Protein AF-K1UFG9-F1 (afdb_monomer)

Radius of gyration: 46.26 Å; Cα contacts (8 Å, |Δi|>4): 137; chains: 1; bounding box: 122×95×93 Å

Foldseek 3Di:
DPVVVVVVVVVVVVVVVVPPDPPPPPPDPPPVVVVVVVVVVVVVVVVVVVVVVVVCCVVVVVVCCCVVPVPPDQDDPPPDDDPDPDDPVNVVVVVVVVVVCVVPDDPDPDDPPDVVNVVVVVVPDDDDPVNVVVVVVVVVVVVVVQLQQKKKKKFWAWDQDPVRDTDIDIDIWMWGFPDDRPVDTDIDTDCVRVVRGPDMWIQGSVRDID

Solvent-accessible surface area (backbone atoms only — not comparable to full-atom values): 12717 Å² total; per-residue (Å²): 142,65,73,74,61,57,56,58,56,50,54,57,48,56,60,51,65,66,66,75,67,77,78,75,79,72,75,71,82,72,59,58,73,62,50,51,57,51,51,52,52,54,51,54,51,51,52,52,52,50,51,51,51,50,53,49,45,69,60,40,51,61,51,52,45,47,68,78,52,60,85,72,73,75,71,78,82,75,75,72,78,77,83,72,84,68,47,75,66,52,53,49,50,52,51,56,47,48,56,52,43,70,72,72,67,82,88,70,98,72,81,83,73,51,71,66,58,54,51,55,59,56,71,69,59,76,84,48,73,64,56,53,49,48,52,52,50,53,51,49,56,55,48,59,61,56,40,71,44,35,32,39,38,32,11,34,27,79,44,70,46,98,85,74,44,83,43,77,46,77,34,73,42,65,25,38,59,78,47,72,61,94,84,54,74,43,70,52,57,68,59,80,35,56,74,72,33,78,44,74,41,39,33,39,72,86,71,52,74,85

pLDDT: mean 75.89, std 14.87, range [37.19, 95.06]

Sequence (210 aa):
MADSQENKQKEQNDVSEKNFMIEKIKERPVNKKKLLRRTLITVSMAVIFGLVACFTFLVLEPVISNWLYPEEEPQVVVFPEDQDEMSPEQMLAENMQQENQNSQSSSVPGEIMEQEQIRELLSGIILDLDNYKQIYSALTQYVAEMNRSMVTVTGVSSGVDWFNNVNESKNQSSGVIIAQNGKQLLILTDYSPVKQADDIIVTFNNGTQA

Structure (mmCIF, N/CA/C/O backbone):
data_AF-K1UFG9-F1
#
_entry.id   AF-K1UFG9-F1
#
loop_
_atom_site.group_PDB
_atom_site.id
_atom_site.type_symbol
_atom_site.label_atom_id
_atom_site.label_alt_id
_atom_site.label_comp_id
_atom_site.label_asym_id
_atom_site.label_entity_id
_atom_site.label_seq_id
_atom_site.pdbx_PDB_ins_code
_atom_site.Cartn_x
_atom_site.Cartn_y
_atom_site.Cartn_z
_atom_site.occupancy
_atom_site.B_iso_or_equiv
_atom_site.auth_seq_id
_atom_site.auth_comp_id
_atom_site.auth_asym_id
_atom_site.auth_atom_id
_atom_site.pdbx_PDB_model_num
ATOM 1 N N . MET A 1 1 ? 70.752 -70.038 -37.448 1.00 55.38 1 MET A N 1
ATOM 2 C CA . MET A 1 1 ? 71.150 -68.782 -36.766 1.00 55.38 1 MET A CA 1
ATOM 3 C C . MET A 1 1 ? 71.334 -67.618 -37.754 1.00 55.38 1 MET A C 1
ATOM 5 O O . MET A 1 1 ? 72.012 -66.659 -37.415 1.00 55.38 1 MET A O 1
ATOM 9 N N . ALA A 1 2 ? 70.734 -67.688 -38.955 1.00 53.56 2 ALA A N 1
ATOM 10 C CA . ALA A 1 2 ? 70.916 -66.705 -40.029 1.00 53.56 2 ALA A CA 1
ATOM 11 C C . ALA A 1 2 ? 69.673 -65.816 -40.255 1.00 53.56 2 ALA A C 1
ATOM 13 O O . ALA A 1 2 ? 69.816 -64.673 -40.668 1.00 53.56 2 ALA A O 1
ATOM 14 N N . ASP A 1 3 ? 68.473 -66.267 -39.871 1.00 52.62 3 ASP A N 1
ATOM 15 C CA . ASP A 1 3 ? 67.223 -65.562 -40.210 1.00 52.62 3 ASP A CA 1
ATOM 16 C C . ASP A 1 3 ? 66.907 -64.326 -39.343 1.00 52.62 3 ASP A C 1
ATOM 18 O O . ASP A 1 3 ? 66.100 -63.482 -39.725 1.00 52.62 3 ASP A O 1
ATOM 22 N N . SER A 1 4 ? 67.547 -64.163 -38.177 1.00 56.06 4 SER A N 1
ATOM 23 C CA . SER A 1 4 ? 67.301 -62.995 -37.306 1.00 56.06 4 SER A CA 1
ATOM 24 C C . SER A 1 4 ? 68.100 -61.744 -37.682 1.00 56.06 4 SER A C 1
ATOM 26 O O . SER A 1 4 ? 67.760 -60.661 -37.205 1.00 56.06 4 SER A O 1
ATOM 28 N N . GLN A 1 5 ? 69.144 -61.855 -38.511 1.00 55.59 5 GLN A N 1
ATOM 29 C CA . GLN A 1 5 ? 69.901 -60.677 -38.957 1.00 55.59 5 GLN A CA 1
ATOM 30 C C . GLN A 1 5 ? 69.332 -60.057 -40.237 1.00 55.59 5 GLN A C 1
ATOM 32 O O . GLN A 1 5 ? 69.381 -58.837 -40.386 1.00 55.59 5 GLN A O 1
ATOM 37 N N . GLU A 1 6 ? 68.694 -60.852 -41.099 1.00 55.19 6 GLU A N 1
ATOM 38 C CA . GLU A 1 6 ? 68.129 -60.356 -42.359 1.00 55.19 6 GLU A CA 1
ATOM 39 C C . GLU A 1 6 ? 66.878 -59.483 -42.139 1.00 55.19 6 GLU A C 1
ATOM 41 O O . GLU A 1 6 ? 66.689 -58.475 -42.818 1.00 55.19 6 GLU A O 1
ATOM 46 N N . ASN A 1 7 ? 66.064 -59.787 -41.119 1.00 55.03 7 ASN A N 1
ATOM 47 C CA . ASN A 1 7 ? 64.844 -59.023 -40.827 1.00 55.03 7 ASN A CA 1
ATOM 48 C C . ASN A 1 7 ? 65.139 -57.634 -40.211 1.00 55.03 7 ASN A C 1
ATOM 50 O O . ASN A 1 7 ? 64.496 -56.646 -40.557 1.00 55.03 7 ASN A O 1
ATOM 54 N N . LYS A 1 8 ? 66.197 -57.511 -39.388 1.00 54.91 8 LYS A N 1
ATOM 55 C CA . LYS A 1 8 ? 66.635 -56.208 -38.845 1.00 54.91 8 LYS A CA 1
ATOM 56 C C . LYS A 1 8 ? 67.226 -55.279 -39.910 1.00 54.91 8 LYS A C 1
ATOM 58 O O . LYS A 1 8 ? 67.044 -54.068 -39.817 1.00 54.91 8 LYS A O 1
ATOM 63 N N . GLN A 1 9 ? 67.907 -55.821 -40.923 1.00 56.50 9 GLN A N 1
ATOM 64 C CA . GLN A 1 9 ? 68.437 -55.022 -42.036 1.00 56.50 9 GLN A CA 1
ATOM 65 C C . GLN A 1 9 ? 67.350 -54.579 -43.028 1.00 56.50 9 GLN A C 1
ATOM 67 O O . G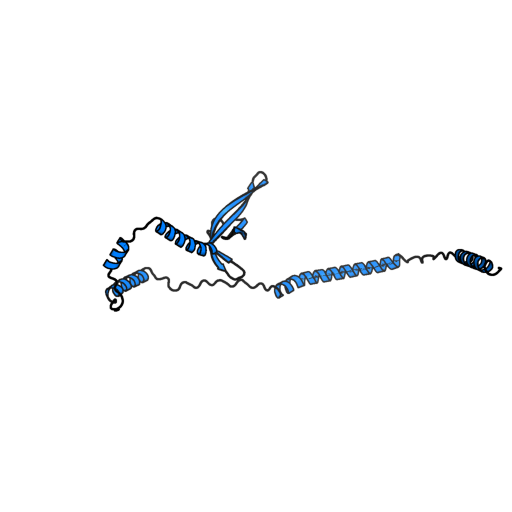LN A 1 9 ? 67.504 -53.538 -43.670 1.00 56.50 9 GLN A O 1
ATOM 72 N N . LYS A 1 10 ? 66.240 -55.321 -43.131 1.00 56.31 10 LYS A N 1
ATOM 73 C CA . LYS A 1 10 ? 65.104 -54.966 -43.994 1.00 56.31 10 LYS A CA 1
ATOM 74 C C . LYS A 1 10 ? 64.229 -53.861 -43.393 1.00 56.31 10 LYS A C 1
ATOM 76 O O . LYS A 1 10 ? 63.872 -52.933 -44.111 1.00 56.31 10 LYS A O 1
ATOM 81 N N . GLU A 1 11 ? 63.974 -53.882 -42.081 1.00 56.22 11 GLU A N 1
ATOM 82 C CA . GLU A 1 11 ? 63.241 -52.799 -41.399 1.00 56.22 11 GLU A CA 1
ATOM 83 C C . GLU A 1 11 ? 64.037 -51.483 -41.333 1.00 56.22 11 GLU A C 1
ATOM 85 O O . GLU A 1 11 ? 63.464 -50.411 -41.519 1.00 56.22 11 GLU A O 1
ATOM 90 N N . GLN A 1 12 ? 65.364 -51.530 -41.137 1.00 55.81 12 GLN A N 1
ATOM 91 C CA . GLN A 1 12 ? 66.192 -50.313 -41.144 1.00 55.81 12 GLN A CA 1
ATOM 92 C C . GLN A 1 12 ? 66.281 -49.651 -42.529 1.00 55.81 12 GLN A C 1
ATOM 94 O O . GLN A 1 12 ? 66.326 -48.422 -42.607 1.00 55.81 12 GLN A O 1
ATOM 99 N N . ASN A 1 13 ? 66.265 -50.433 -43.615 1.00 56.06 13 ASN A N 1
ATOM 100 C CA . ASN A 1 13 ? 66.253 -49.884 -44.974 1.00 56.06 13 ASN A CA 1
ATOM 101 C C . ASN A 1 13 ? 64.877 -49.337 -45.386 1.00 56.06 13 ASN A C 1
ATOM 103 O O . ASN A 1 13 ? 64.825 -48.302 -46.043 1.00 56.06 13 ASN A O 1
ATOM 107 N N . ASP A 1 14 ? 63.772 -49.943 -44.939 1.00 56.06 14 ASP A N 1
ATOM 108 C CA . ASP A 1 14 ? 62.416 -49.468 -45.261 1.00 56.06 14 ASP A CA 1
ATOM 109 C C . ASP A 1 14 ? 62.054 -48.164 -44.506 1.00 56.06 14 ASP A C 1
ATOM 111 O O . ASP A 1 14 ? 61.379 -47.281 -45.037 1.00 56.06 14 ASP A O 1
ATOM 115 N N . VAL A 1 15 ? 62.581 -47.961 -43.289 1.00 57.28 15 VAL A N 1
ATOM 116 C CA . VAL A 1 15 ? 62.466 -46.672 -42.568 1.00 57.28 15 VAL A CA 1
ATOM 117 C C . VAL A 1 15 ? 63.398 -45.602 -43.160 1.00 57.28 15 VAL A C 1
ATOM 119 O O . VAL A 1 15 ? 63.064 -44.416 -43.142 1.00 57.28 15 VAL A O 1
ATOM 122 N N . SER A 1 16 ? 64.545 -45.999 -43.721 1.00 55.91 16 SER A N 1
ATOM 123 C CA . SER A 1 16 ? 65.469 -45.100 -44.424 1.00 55.91 16 SER A CA 1
ATOM 124 C C . SER A 1 16 ? 64.883 -44.620 -45.759 1.00 55.91 16 SER A C 1
ATOM 126 O O . SER A 1 16 ? 64.850 -43.417 -46.001 1.00 55.91 16 SER A O 1
ATOM 128 N N . GLU A 1 17 ? 64.328 -45.506 -46.594 1.00 57.25 17 GLU A N 1
ATOM 129 C CA . GLU A 1 17 ? 63.732 -45.118 -47.886 1.00 57.25 17 GLU A CA 1
ATOM 130 C C . GLU A 1 17 ? 62.449 -44.280 -47.744 1.00 57.25 17 GLU A C 1
ATOM 132 O O . GLU A 1 17 ? 62.186 -43.415 -48.582 1.00 57.25 17 GLU A O 1
ATOM 137 N N . LYS A 1 18 ? 61.688 -44.433 -46.651 1.00 54.81 18 LYS A N 1
ATOM 138 C CA . LYS A 1 18 ? 60.481 -43.625 -46.376 1.00 54.81 18 LYS A CA 1
ATOM 139 C C . LYS A 1 18 ? 60.757 -42.219 -45.822 1.00 54.81 18 LYS A C 1
ATOM 141 O O . LYS A 1 18 ? 59.825 -41.425 -45.729 1.00 54.81 18 LYS A O 1
ATOM 146 N N . ASN A 1 19 ? 62.009 -41.874 -45.501 1.00 55.91 19 ASN A N 1
ATOM 147 C CA . ASN A 1 19 ? 62.388 -40.550 -44.978 1.00 55.91 19 ASN A CA 1
ATOM 148 C C . ASN A 1 19 ? 63.096 -39.631 -45.994 1.00 55.91 19 ASN A C 1
ATOM 150 O O . ASN A 1 19 ? 63.404 -38.486 -45.664 1.00 55.91 19 ASN A O 1
ATOM 154 N N . PHE A 1 20 ? 63.317 -40.075 -47.238 1.00 54.28 20 PHE A N 1
ATOM 155 C CA . PHE A 1 20 ? 63.949 -39.245 -48.279 1.00 54.28 20 PHE A CA 1
ATOM 156 C C . PHE A 1 20 ? 62.972 -38.569 -49.247 1.00 54.28 20 PHE A C 1
ATOM 158 O O . PHE A 1 20 ? 63.395 -37.771 -50.083 1.0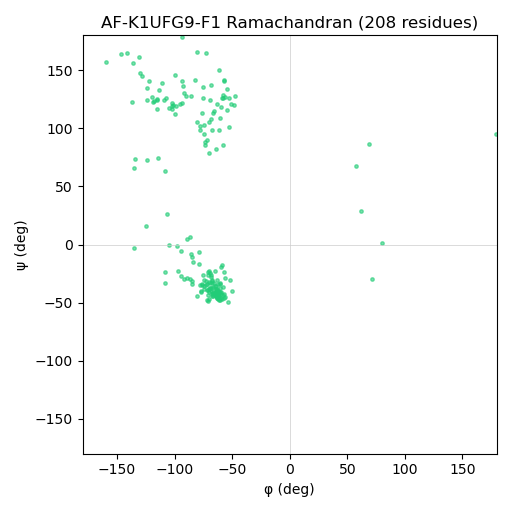0 54.28 20 PHE A O 1
ATOM 165 N N . MET A 1 21 ? 61.664 -38.801 -49.104 1.00 59.38 21 MET A N 1
ATOM 166 C CA . MET A 1 21 ? 60.639 -38.081 -49.860 1.00 59.38 21 MET A CA 1
ATOM 167 C C . MET A 1 21 ? 59.794 -37.226 -48.919 1.00 59.38 21 MET A C 1
ATOM 169 O O . MET A 1 21 ? 58.650 -37.532 -48.603 1.00 59.38 21 MET A O 1
ATOM 173 N N . ILE A 1 22 ? 60.382 -36.122 -48.455 1.00 62.62 22 ILE A N 1
ATOM 174 C CA . ILE A 1 22 ? 59.627 -35.052 -47.804 1.00 62.62 22 ILE A CA 1
ATOM 175 C C . ILE A 1 22 ? 58.825 -34.362 -48.912 1.00 62.62 22 ILE A C 1
ATOM 177 O O . ILE A 1 22 ? 59.311 -33.436 -49.566 1.00 62.62 22 ILE A O 1
ATOM 181 N N . GLU A 1 23 ? 57.607 -34.843 -49.169 1.00 62.97 23 GLU A N 1
ATOM 182 C CA . GLU A 1 23 ? 56.646 -34.134 -50.007 1.00 62.97 23 GLU A CA 1
ATOM 183 C C . GLU A 1 23 ? 56.345 -32.793 -49.336 1.00 62.97 23 GLU A C 1
ATOM 185 O O . GLU A 1 23 ? 55.568 -32.671 -48.389 1.00 62.97 23 GLU A O 1
ATOM 190 N N . LYS A 1 24 ? 57.015 -31.750 -49.815 1.00 62.16 24 LYS A N 1
ATOM 191 C CA . LYS A 1 24 ? 56.734 -30.383 -49.411 1.00 62.16 24 LYS A CA 1
ATOM 192 C C . LYS A 1 24 ? 55.430 -29.985 -50.090 1.00 62.16 24 LYS A C 1
ATOM 194 O O . LYS A 1 24 ? 55.458 -29.469 -51.207 1.00 62.16 24 LYS A O 1
ATOM 199 N N . ILE A 1 25 ? 54.299 -30.259 -49.432 1.00 65.88 25 ILE A N 1
ATOM 200 C CA . ILE A 1 25 ? 52.966 -29.824 -49.864 1.00 65.88 25 ILE A CA 1
ATOM 201 C C . ILE A 1 25 ? 53.038 -28.312 -50.073 1.00 65.88 25 ILE A C 1
ATOM 203 O O . ILE A 1 25 ? 53.060 -27.519 -49.132 1.00 65.88 25 ILE A O 1
ATOM 207 N N . LYS A 1 26 ? 53.156 -27.900 -51.333 1.00 60.91 26 LYS A N 1
ATOM 208 C CA . LYS A 1 26 ? 53.168 -26.493 -51.701 1.00 60.91 26 LYS A CA 1
ATOM 209 C C . LYS A 1 26 ? 51.728 -26.025 -51.571 1.00 60.91 26 LYS A C 1
ATOM 211 O O . LYS A 1 26 ? 50.894 -26.353 -52.416 1.00 60.91 26 LYS A O 1
ATOM 216 N N . GLU A 1 27 ? 51.431 -25.315 -50.485 1.00 62.69 27 GLU A N 1
ATOM 217 C CA . GLU A 1 27 ? 50.122 -24.709 -50.269 1.00 62.69 27 GLU A CA 1
ATOM 218 C C . GLU A 1 27 ? 49.711 -23.952 -51.535 1.00 62.69 27 GLU A C 1
ATOM 220 O O . GLU A 1 27 ? 50.416 -23.057 -52.015 1.00 62.69 27 GLU A O 1
ATOM 225 N N . ARG A 1 28 ? 48.583 -24.358 -52.130 1.00 64.56 28 ARG A N 1
ATOM 226 C CA . ARG A 1 28 ? 48.031 -23.663 -53.294 1.00 64.56 28 ARG A CA 1
ATOM 227 C C . ARG A 1 28 ? 47.787 -22.216 -52.861 1.00 64.56 28 ARG A C 1
ATOM 229 O O . ARG A 1 28 ? 47.101 -22.030 -51.854 1.00 64.56 28 ARG A O 1
ATOM 236 N N . PRO A 1 29 ? 48.304 -21.195 -53.573 1.00 66.56 29 PRO A N 1
ATOM 237 C CA . PRO A 1 29 ? 48.099 -19.815 -53.166 1.00 66.56 29 PRO A CA 1
ATOM 238 C C . PRO A 1 29 ? 46.598 -19.551 -53.169 1.00 66.56 29 PRO A C 1
ATOM 240 O O . PRO A 1 29 ? 45.949 -19.536 -54.218 1.00 66.56 29 PRO A O 1
ATOM 243 N N . VAL A 1 30 ? 46.019 -19.406 -51.977 1.00 65.38 30 VAL A N 1
ATOM 244 C CA . VAL A 1 30 ? 44.61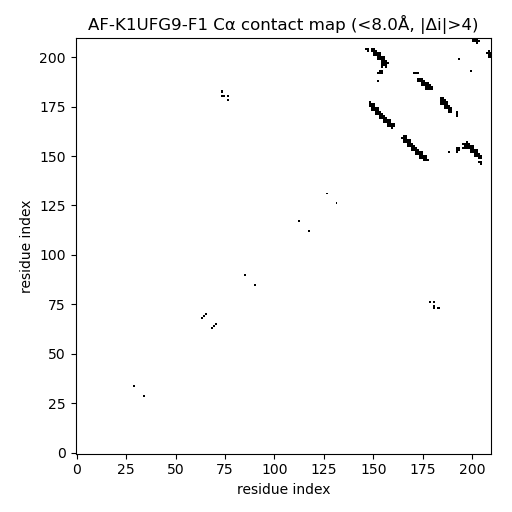0 -19.061 -51.855 1.00 65.38 30 VAL A CA 1
ATOM 245 C C . VAL A 1 30 ? 44.412 -17.739 -52.578 1.00 65.38 30 VAL A C 1
ATOM 247 O O . VAL A 1 30 ? 45.103 -16.753 -52.319 1.00 65.38 30 VAL A O 1
ATOM 250 N N . ASN A 1 31 ? 43.471 -17.714 -53.518 1.00 71.31 31 ASN A N 1
ATOM 251 C CA . ASN A 1 31 ? 43.099 -16.493 -54.214 1.00 71.31 31 ASN A CA 1
ATOM 252 C C . ASN A 1 31 ? 42.364 -15.585 -53.218 1.00 71.31 31 ASN A C 1
ATOM 254 O O . ASN A 1 31 ? 41.135 -15.518 -53.229 1.00 71.31 31 ASN A O 1
ATOM 258 N N . LYS A 1 32 ? 43.117 -14.902 -52.340 1.00 70.50 32 LYS A N 1
ATOM 259 C CA . LYS A 1 32 ? 42.606 -14.057 -51.248 1.00 70.50 32 LYS A CA 1
ATOM 260 C C . LYS A 1 32 ? 41.566 -13.070 -51.773 1.00 70.50 32 LYS A C 1
ATOM 262 O O . LYS A 1 32 ? 40.501 -12.942 -51.193 1.00 70.50 32 LYS A O 1
ATOM 267 N N . LYS A 1 33 ? 41.792 -12.499 -52.961 1.00 74.44 33 LYS A N 1
ATOM 268 C CA . LYS A 1 33 ? 40.849 -11.601 -53.653 1.00 74.44 33 LYS A CA 1
ATOM 269 C C . LYS A 1 33 ? 39.491 -12.252 -53.976 1.00 74.44 33 LYS A C 1
ATOM 271 O O . LYS A 1 33 ? 38.460 -11.597 -53.873 1.00 74.44 33 LYS A O 1
ATOM 276 N N . LYS A 1 34 ? 39.472 -13.539 -54.346 1.00 74.19 34 LYS A N 1
ATOM 277 C CA . LYS A 1 34 ? 38.244 -14.290 -54.673 1.00 74.19 34 LYS A CA 1
ATOM 278 C C . LYS A 1 34 ? 37.486 -14.719 -53.414 1.00 74.19 34 LYS A C 1
ATOM 280 O O . LYS A 1 34 ? 36.259 -14.727 -53.432 1.00 74.19 34 LYS A O 1
ATOM 285 N N . LEU A 1 35 ? 38.204 -15.046 -52.338 1.00 73.31 35 LEU A N 1
ATOM 286 C CA . LEU A 1 35 ? 37.611 -15.355 -51.034 1.00 73.31 35 LEU A CA 1
ATOM 287 C C . LEU A 1 35 ? 37.048 -14.097 -50.362 1.00 73.31 35 LEU A C 1
ATOM 289 O O . LEU A 1 35 ? 35.877 -14.094 -50.008 1.00 73.31 35 LEU A O 1
ATOM 293 N N . LEU A 1 36 ? 37.811 -13.001 -50.315 1.00 78.25 36 LEU A N 1
ATOM 294 C CA . LEU A 1 36 ? 37.357 -11.715 -49.771 1.00 78.25 36 LEU A CA 1
ATOM 295 C C . LEU A 1 36 ? 36.099 -11.194 -50.472 1.00 78.25 36 LEU A C 1
ATOM 297 O O . LEU A 1 36 ? 35.170 -10.750 -49.806 1.00 78.25 36 LEU A O 1
ATOM 301 N N . ARG A 1 37 ? 36.021 -11.300 -51.807 1.00 82.62 37 ARG A N 1
ATOM 302 C CA . ARG A 1 37 ? 34.822 -10.877 -52.547 1.00 82.62 37 ARG A CA 1
ATOM 303 C C . ARG A 1 37 ? 33.591 -11.715 -52.191 1.00 82.62 37 ARG A C 1
ATOM 305 O O . ARG A 1 37 ? 32.496 -11.172 -52.143 1.00 82.62 37 ARG A O 1
ATOM 312 N N . ARG A 1 38 ? 33.759 -13.016 -51.928 1.00 85.06 38 ARG A N 1
ATOM 313 C CA . ARG A 1 38 ? 32.661 -13.894 -51.487 1.00 85.06 38 ARG A CA 1
ATOM 314 C C . ARG A 1 38 ? 32.233 -13.577 -50.056 1.00 85.06 38 ARG A C 1
ATOM 316 O O . ARG A 1 38 ? 31.041 -13.449 -49.818 1.00 85.06 38 ARG A O 1
ATOM 323 N N . THR A 1 39 ? 33.181 -13.361 -49.146 1.00 86.06 39 THR A N 1
ATOM 324 C CA . THR A 1 39 ? 32.885 -12.970 -47.761 1.00 86.06 39 THR A CA 1
ATOM 325 C C . THR A 1 39 ? 32.157 -11.627 -47.692 1.00 86.06 39 THR A C 1
ATOM 327 O O . THR A 1 39 ? 31.187 -11.511 -46.954 1.00 86.06 39 THR A O 1
ATOM 330 N N . LEU A 1 40 ? 32.558 -10.639 -48.501 1.00 88.94 40 LEU A N 1
ATOM 331 C CA . LEU A 1 40 ? 31.911 -9.322 -48.526 1.00 88.94 40 LEU A CA 1
ATOM 332 C C . LEU A 1 40 ? 30.427 -9.408 -48.922 1.00 88.94 40 LEU A C 1
ATOM 334 O O . LEU A 1 40 ? 29.593 -8.747 -48.312 1.00 88.94 40 LEU A O 1
ATOM 338 N N . ILE A 1 41 ? 30.098 -10.252 -49.904 1.00 88.25 41 ILE A N 1
ATOM 339 C CA . ILE A 1 41 ? 28.714 -10.456 -50.363 1.00 88.25 41 ILE A CA 1
ATOM 340 C C . ILE A 1 41 ? 27.879 -11.164 -49.285 1.00 88.25 41 ILE A C 1
ATOM 342 O O . ILE A 1 41 ? 26.728 -10.801 -49.052 1.00 88.25 41 ILE A O 1
ATOM 346 N N . THR A 1 42 ? 28.450 -12.149 -48.586 1.00 90.50 42 THR A N 1
ATOM 347 C CA . THR A 1 42 ? 27.756 -12.822 -47.477 1.00 90.50 42 THR A CA 1
ATOM 348 C C . THR A 1 42 ? 27.476 -11.857 -46.325 1.00 90.50 42 THR A C 1
ATOM 350 O O . THR A 1 42 ? 26.379 -11.869 -45.773 1.00 90.50 42 THR A O 1
ATOM 353 N N . VAL A 1 43 ? 28.433 -10.984 -45.996 1.00 90.94 43 VAL A N 1
ATOM 354 C CA . VAL A 1 43 ? 28.256 -9.962 -44.954 1.00 90.94 43 VAL A CA 1
ATOM 355 C C . VAL A 1 43 ? 27.168 -8.967 -45.351 1.00 90.94 43 VAL A C 1
ATOM 357 O O . VAL A 1 43 ? 26.296 -8.679 -44.535 1.00 90.94 43 VAL A O 1
ATOM 360 N N . SER A 1 44 ? 27.143 -8.490 -46.601 1.00 90.19 44 SER A N 1
ATOM 361 C CA . SER A 1 44 ? 26.094 -7.559 -47.033 1.00 90.19 44 SER A CA 1
ATOM 362 C C . SER A 1 44 ? 24.701 -8.194 -46.984 1.00 90.19 44 SER A C 1
ATOM 364 O O . SER A 1 44 ? 23.746 -7.542 -46.575 1.00 90.19 44 SER A O 1
ATOM 366 N N . MET A 1 45 ? 24.574 -9.476 -47.343 1.00 91.25 45 MET A N 1
ATOM 367 C CA . MET A 1 45 ? 23.295 -10.188 -47.277 1.00 91.25 45 MET A CA 1
ATOM 368 C C . MET A 1 45 ? 22.831 -10.427 -45.833 1.00 91.25 45 MET A C 1
ATOM 370 O O . MET A 1 45 ? 21.644 -10.292 -45.545 1.00 91.25 45 MET A O 1
ATOM 374 N N . ALA A 1 46 ? 23.760 -10.710 -44.914 1.00 93.06 46 ALA A N 1
ATOM 375 C CA . ALA A 1 46 ? 23.457 -10.854 -43.491 1.00 93.06 46 ALA A CA 1
ATOM 376 C C . ALA A 1 46 ? 22.947 -9.543 -42.870 1.00 93.06 46 ALA A C 1
ATOM 378 O O . ALA A 1 46 ? 21.997 -9.565 -42.092 1.00 93.06 46 ALA A O 1
ATOM 379 N N . VAL A 1 47 ? 23.523 -8.400 -43.257 1.00 94.06 47 VAL A N 1
ATOM 380 C CA . VAL A 1 47 ? 23.057 -7.079 -42.801 1.00 94.06 47 VAL A CA 1
ATOM 381 C C . VAL A 1 47 ? 21.639 -6.797 -43.294 1.00 94.06 47 VAL A C 1
ATOM 383 O O . VAL A 1 47 ? 20.797 -6.366 -42.513 1.00 94.06 47 VAL A O 1
ATOM 386 N N . ILE A 1 48 ? 21.344 -7.091 -44.564 1.00 94.31 48 ILE A N 1
ATOM 387 C CA . ILE A 1 48 ? 19.995 -6.915 -45.122 1.00 94.31 48 ILE A CA 1
ATOM 388 C C . ILE A 1 48 ? 18.990 -7.808 -44.386 1.00 94.31 48 ILE A C 1
ATOM 390 O O . ILE A 1 48 ? 17.928 -7.335 -43.994 1.00 94.31 48 ILE A O 1
ATOM 394 N N . PHE A 1 49 ? 19.333 -9.075 -44.143 1.00 93.62 49 PHE A N 1
ATOM 395 C CA . PHE A 1 49 ? 18.467 -9.991 -43.401 1.00 93.62 49 PHE A CA 1
ATOM 396 C C . PHE A 1 49 ? 18.234 -9.529 -41.954 1.00 93.62 49 PHE A C 1
ATOM 398 O O . PHE A 1 49 ? 17.103 -9.568 -41.480 1.00 93.62 49 PHE A O 1
ATOM 405 N N . GLY A 1 50 ? 19.268 -9.018 -41.277 1.00 93.56 50 GLY A N 1
ATOM 406 C CA . GLY A 1 50 ? 19.144 -8.437 -39.939 1.00 93.56 50 GLY A CA 1
ATOM 407 C C . GLY A 1 50 ? 18.245 -7.198 -39.901 1.00 93.56 50 GLY A C 1
ATOM 408 O O . GLY A 1 50 ? 17.435 -7.065 -38.989 1.00 93.56 50 GLY A O 1
ATOM 409 N N . LEU A 1 51 ? 18.326 -6.324 -40.912 1.00 92.44 51 LEU A N 1
ATOM 410 C CA . LEU A 1 51 ? 17.444 -5.157 -41.027 1.00 92.44 51 LEU A CA 1
ATOM 411 C C . LEU A 1 51 ? 15.990 -5.556 -41.276 1.00 92.44 51 LEU A C 1
ATOM 413 O O . LEU A 1 51 ? 15.095 -4.998 -40.648 1.00 92.44 51 LEU A O 1
ATOM 417 N N . VAL A 1 52 ? 15.754 -6.535 -42.152 1.00 92.56 52 VAL A N 1
ATOM 418 C CA . VAL A 1 52 ? 14.405 -7.058 -42.404 1.00 92.56 52 VAL A CA 1
ATOM 419 C C . VAL A 1 52 ? 13.842 -7.696 -41.137 1.00 92.56 52 VAL A C 1
ATOM 421 O O . VAL A 1 52 ? 12.722 -7.376 -40.758 1.00 92.56 52 VAL A O 1
ATOM 424 N N . ALA A 1 53 ? 14.625 -8.520 -40.436 1.00 87.12 53 ALA A N 1
ATOM 425 C CA . ALA A 1 53 ? 14.212 -9.127 -39.174 1.00 87.12 53 ALA A CA 1
ATOM 426 C C . ALA A 1 53 ? 13.877 -8.068 -38.112 1.00 87.12 53 ALA A C 1
ATOM 428 O O . ALA A 1 53 ? 12.818 -8.137 -37.491 1.00 87.12 53 ALA A O 1
ATOM 429 N N . CYS A 1 54 ? 14.730 -7.051 -37.962 1.00 84.69 54 CYS A N 1
ATOM 430 C CA . CYS A 1 54 ? 14.500 -5.932 -37.051 1.00 84.69 54 CYS A CA 1
ATOM 431 C C . CYS A 1 54 ? 13.201 -5.189 -37.393 1.00 84.69 54 CYS A C 1
ATOM 433 O O . CYS A 1 54 ? 12.360 -4.986 -36.524 1.00 84.69 54 CYS A O 1
ATOM 435 N N . PHE A 1 55 ? 12.978 -4.870 -38.671 1.00 87.62 55 PHE A N 1
ATOM 436 C CA . PHE A 1 55 ? 11.752 -4.211 -39.117 1.00 87.62 55 PHE A CA 1
ATOM 437 C C . PHE A 1 55 ? 10.509 -5.070 -38.869 1.00 87.62 55 PHE A C 1
ATOM 439 O O . PHE A 1 55 ? 9.500 -4.569 -38.382 1.00 87.62 55 PHE A O 1
ATOM 446 N N . THR A 1 56 ? 10.580 -6.376 -39.148 1.00 84.12 56 THR A N 1
ATOM 447 C CA . THR A 1 56 ? 9.465 -7.277 -38.844 1.00 84.12 56 THR A CA 1
ATOM 448 C C . THR A 1 56 ? 9.200 -7.368 -37.351 1.00 84.12 56 THR A C 1
ATOM 450 O O . THR A 1 56 ? 8.040 -7.377 -36.974 1.00 84.12 56 THR A O 1
ATOM 453 N N . PHE A 1 57 ? 10.227 -7.373 -36.498 1.00 80.62 5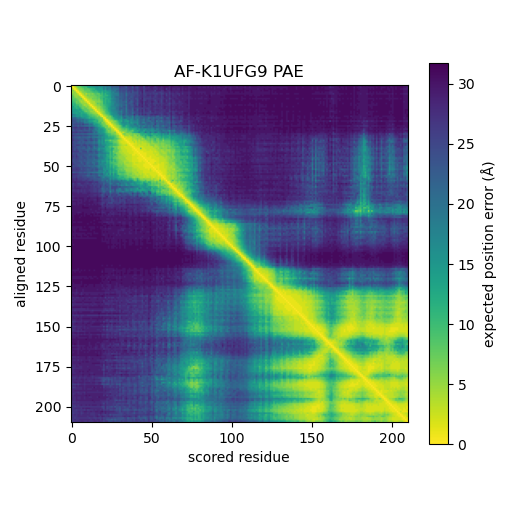7 PHE A N 1
ATOM 454 C CA . PHE A 1 57 ? 10.050 -7.422 -35.049 1.00 80.62 57 PHE A CA 1
ATOM 455 C C . PHE A 1 57 ? 9.419 -6.129 -34.520 1.00 80.62 57 PHE A C 1
ATOM 457 O O . PHE A 1 57 ? 8.456 -6.207 -33.774 1.00 80.62 57 PHE A O 1
ATOM 464 N N . LEU A 1 58 ? 9.848 -4.958 -35.005 1.00 80.50 58 LEU A N 1
ATOM 465 C CA . LEU A 1 58 ? 9.242 -3.667 -34.645 1.00 80.50 58 LEU A CA 1
ATOM 466 C C . LEU A 1 58 ? 7.759 -3.560 -35.034 1.00 80.50 58 LEU A C 1
ATOM 468 O O . LEU A 1 58 ? 6.989 -2.900 -34.345 1.00 80.50 58 LEU A O 1
ATOM 472 N N . VAL A 1 59 ? 7.350 -4.184 -36.143 1.00 75.94 59 VAL A N 1
ATOM 473 C CA . VAL A 1 59 ? 5.944 -4.195 -36.589 1.00 75.94 59 VAL A CA 1
ATOM 474 C C . VAL A 1 59 ? 5.143 -5.314 -35.921 1.00 75.94 59 VAL A C 1
ATOM 476 O O . VAL A 1 59 ? 3.945 -5.171 -35.700 1.00 75.94 59 VAL A O 1
ATOM 479 N N . LEU A 1 60 ? 5.780 -6.436 -35.596 1.00 72.56 60 LEU A N 1
ATOM 480 C CA . LEU A 1 60 ? 5.123 -7.614 -35.043 1.00 72.56 60 LEU A CA 1
ATOM 481 C C . LEU A 1 60 ? 4.999 -7.555 -33.516 1.00 72.56 60 LEU A C 1
ATOM 483 O O . LEU A 1 60 ? 4.029 -8.081 -32.986 1.00 72.56 60 LEU A O 1
ATOM 487 N N . GLU A 1 61 ? 5.917 -6.887 -32.817 1.00 69.62 61 GLU A N 1
ATOM 488 C CA . GLU A 1 61 ? 5.851 -6.619 -31.376 1.00 69.62 61 GLU A CA 1
ATOM 489 C C . GLU A 1 61 ? 4.535 -5.939 -30.964 1.00 69.62 61 GLU A C 1
ATOM 491 O O . GLU A 1 61 ? 3.860 -6.495 -30.099 1.00 69.62 61 GLU A O 1
ATOM 496 N N . PRO A 1 62 ? 4.055 -4.856 -31.611 1.00 69.38 62 PRO A N 1
ATOM 497 C CA . PRO A 1 62 ? 2.756 -4.287 -31.260 1.00 69.38 62 PRO A CA 1
ATOM 498 C C . PRO A 1 62 ? 1.585 -5.214 -31.620 1.00 69.38 62 PRO A C 1
ATOM 500 O O . PRO A 1 62 ? 0.579 -5.215 -30.921 1.00 69.38 62 PRO A O 1
ATOM 503 N N . VAL A 1 63 ? 1.691 -6.035 -32.670 1.00 66.75 63 VAL A N 1
ATOM 504 C CA . VAL A 1 63 ? 0.579 -6.888 -33.135 1.00 66.75 63 VAL A CA 1
ATOM 505 C C . VAL A 1 63 ? 0.443 -8.165 -32.305 1.00 66.75 63 VAL A C 1
ATOM 507 O O . VAL A 1 63 ? -0.666 -8.521 -31.922 1.00 66.75 63 VAL A O 1
ATOM 510 N N . ILE A 1 64 ? 1.551 -8.848 -31.998 1.00 66.31 64 ILE A N 1
ATOM 511 C CA . ILE A 1 64 ? 1.561 -10.017 -31.108 1.00 66.31 64 ILE A CA 1
ATOM 512 C C . ILE A 1 64 ? 1.287 -9.580 -29.677 1.00 66.31 64 ILE A C 1
ATOM 514 O O . ILE A 1 64 ? 0.522 -10.259 -29.006 1.00 66.31 64 ILE A O 1
ATOM 518 N N . SER A 1 65 ? 1.861 -8.464 -29.213 1.00 65.19 65 SER A N 1
ATOM 519 C CA . SER A 1 65 ? 1.570 -7.952 -27.871 1.00 65.19 65 SER A CA 1
ATOM 520 C C . SER A 1 65 ? 0.084 -7.635 -27.727 1.00 65.19 65 SER A C 1
ATOM 522 O O . SER A 1 65 ? -0.544 -8.154 -26.819 1.00 65.19 65 SER A O 1
ATOM 524 N N . ASN A 1 66 ? -0.525 -6.927 -28.683 1.00 67.25 66 ASN A N 1
ATOM 525 C CA . ASN A 1 66 ? -1.958 -6.619 -28.635 1.00 67.25 66 ASN A CA 1
ATOM 526 C C . ASN A 1 66 ? -2.866 -7.855 -28.834 1.00 67.25 66 ASN A C 1
ATOM 528 O O . ASN A 1 66 ? -4.010 -7.871 -28.394 1.00 67.25 66 ASN A O 1
ATOM 532 N N . TRP A 1 67 ? -2.378 -8.908 -29.500 1.00 74.25 67 TRP A N 1
ATOM 533 C CA . TRP A 1 67 ? -3.131 -10.156 -29.685 1.00 74.25 67 TRP A CA 1
ATOM 534 C C . TRP A 1 67 ? -3.001 -11.124 -28.497 1.00 74.25 67 TRP A C 1
ATOM 536 O O . TRP A 1 67 ? -3.948 -11.845 -28.190 1.00 74.25 67 TRP A O 1
ATOM 546 N N . LEU A 1 68 ? -1.842 -11.149 -27.831 1.00 66.38 68 LEU A N 1
ATOM 547 C CA . LEU A 1 68 ? -1.535 -12.032 -26.700 1.00 66.38 68 LEU A CA 1
ATOM 548 C C . LEU A 1 68 ? -1.862 -11.382 -25.343 1.00 66.38 68 LEU A C 1
ATOM 550 O O . LEU A 1 68 ? -2.229 -12.081 -24.402 1.00 66.38 68 LEU A O 1
ATOM 554 N N . TYR A 1 69 ? -1.766 -10.054 -25.270 1.00 57.34 69 TYR A N 1
ATOM 555 C CA . TYR A 1 69 ? -2.192 -9.184 -24.176 1.00 57.34 69 TYR A CA 1
ATOM 556 C C . TYR A 1 69 ? -3.167 -8.137 -24.727 1.00 57.34 69 TYR A C 1
ATOM 558 O O . TYR A 1 69 ? -2.795 -6.971 -24.869 1.00 57.34 69 TYR A O 1
ATOM 566 N N . PRO A 1 70 ? -4.409 -8.523 -25.069 1.00 62.97 70 PRO A N 1
ATOM 567 C CA . PRO A 1 70 ? -5.432 -7.525 -25.334 1.00 62.97 70 PRO A CA 1
ATOM 568 C C . PRO A 1 70 ? -5.496 -6.577 -24.130 1.00 62.97 70 PRO A C 1
ATOM 570 O O . PRO A 1 70 ? -5.608 -7.026 -22.984 1.00 62.97 70 PRO A O 1
ATOM 573 N N . GLU A 1 71 ? -5.372 -5.272 -24.379 1.00 58.94 71 GLU A N 1
ATOM 574 C CA . GLU A 1 71 ? -5.626 -4.234 -23.379 1.00 58.94 71 GLU A CA 1
ATOM 575 C C . GLU A 1 71 ? -7.111 -4.300 -22.999 1.00 58.94 71 GLU A C 1
ATOM 577 O O . GLU A 1 71 ? -7.955 -3.603 -23.552 1.00 58.94 71 GLU A O 1
ATOM 582 N N . GLU A 1 72 ? -7.471 -5.218 -22.099 1.00 57.00 72 GLU A N 1
ATOM 583 C CA . GLU A 1 72 ? -8.821 -5.262 -21.546 1.00 57.00 72 GLU A CA 1
ATOM 584 C C . GLU A 1 72 ? -8.968 -4.048 -20.634 1.00 57.00 72 GLU A C 1
ATOM 586 O O . GLU A 1 72 ? -8.400 -4.010 -19.532 1.00 57.00 72 GLU A O 1
ATOM 591 N N . GLU A 1 73 ? -9.708 -3.059 -21.129 1.00 57.28 73 GLU A N 1
ATOM 592 C CA . GLU A 1 73 ? -10.128 -1.886 -20.380 1.00 57.28 73 GLU A CA 1
ATOM 593 C C . GLU A 1 73 ? -10.701 -2.340 -19.025 1.00 57.28 73 GLU A C 1
ATOM 595 O O . GLU A 1 73 ? -11.536 -3.255 -18.977 1.00 57.28 73 GLU A O 1
ATOM 600 N N . PRO A 1 74 ? -10.220 -1.780 -17.901 1.00 56.00 74 PRO A N 1
ATOM 601 C CA . PRO A 1 74 ? -10.692 -2.172 -16.582 1.00 56.00 74 PRO A CA 1
ATOM 602 C C . PRO A 1 74 ? -12.209 -1.990 -16.532 1.00 56.00 74 PRO A C 1
ATOM 604 O O . PRO A 1 74 ? -12.713 -0.916 -16.858 1.00 56.00 74 PRO A O 1
ATOM 607 N N . GLN A 1 75 ? -12.937 -3.042 -16.136 1.00 57.59 75 GLN A N 1
ATOM 608 C CA . GLN A 1 75 ? -14.391 -2.972 -15.996 1.00 57.59 75 GLN A CA 1
ATOM 609 C C . GLN A 1 75 ? -14.746 -1.757 -15.137 1.00 57.59 75 GLN A C 1
ATOM 611 O O . GLN A 1 75 ? -14.269 -1.633 -14.010 1.00 57.59 75 GLN A O 1
ATOM 616 N N . VAL A 1 76 ? -15.534 -0.834 -15.684 1.00 57.25 76 VAL A N 1
ATOM 617 C CA . VAL A 1 76 ? -15.936 0.373 -14.962 1.00 57.25 76 VAL A CA 1
ATOM 618 C C . VAL A 1 76 ? -16.755 -0.067 -13.755 1.00 57.25 76 VAL A C 1
ATOM 620 O O . VAL A 1 76 ? -17.772 -0.745 -13.907 1.00 57.25 76 VAL A O 1
ATOM 623 N N . VAL A 1 77 ? -16.303 0.296 -12.552 1.00 65.44 77 VAL A N 1
ATOM 624 C CA . VAL A 1 77 ? -17.100 0.117 -11.335 1.00 65.44 77 VAL A CA 1
ATOM 625 C C . VAL A 1 77 ? -18.271 1.072 -11.451 1.00 65.44 77 VAL A C 1
ATOM 627 O O . VAL A 1 77 ? -18.130 2.272 -11.225 1.00 65.44 77 VAL A O 1
ATOM 630 N N . VAL A 1 78 ? -19.417 0.552 -11.875 1.00 68.94 78 VAL A N 1
ATOM 631 C CA . VAL A 1 78 ? -20.662 1.307 -11.842 1.00 68.94 78 VAL A CA 1
ATOM 632 C C . VAL A 1 78 ? -21.134 1.269 -10.400 1.00 68.94 78 VAL A C 1
ATOM 634 O O . VAL A 1 78 ? -21.649 0.251 -9.940 1.00 68.94 78 VAL A O 1
ATOM 637 N N . PHE A 1 79 ? -20.913 2.363 -9.677 1.00 71.69 79 PHE A N 1
ATOM 638 C CA . PHE A 1 79 ? -21.634 2.600 -8.437 1.00 71.69 79 PHE A CA 1
ATOM 639 C C . PHE A 1 79 ? -23.099 2.818 -8.836 1.00 71.69 79 PHE A C 1
ATOM 641 O O . PHE A 1 79 ? -23.367 3.764 -9.582 1.00 71.69 79 PHE A O 1
ATOM 648 N N . PRO A 1 80 ? -24.031 1.919 -8.471 1.00 74.81 80 PRO A N 1
ATOM 649 C CA . PRO A 1 80 ? -25.443 2.193 -8.689 1.00 74.81 80 PRO A CA 1
ATOM 650 C C . PRO A 1 80 ? -25.783 3.505 -7.981 1.00 74.81 80 PRO A C 1
ATOM 652 O O . PRO A 1 80 ? -25.271 3.761 -6.893 1.00 74.81 80 PRO A O 1
ATOM 655 N N . GLU A 1 81 ? -26.611 4.341 -8.603 1.00 65.50 81 GLU A N 1
ATOM 656 C CA . GLU A 1 81 ? -27.185 5.476 -7.885 1.00 65.50 81 GLU A CA 1
ATOM 657 C C . GLU A 1 81 ? -27.955 4.920 -6.684 1.00 65.50 81 GLU A C 1
ATOM 659 O O . GLU A 1 81 ? -28.742 3.976 -6.837 1.00 65.50 81 GLU A O 1
ATOM 664 N N . ASP A 1 82 ? -27.678 5.462 -5.497 1.00 65.19 82 ASP A N 1
ATOM 665 C CA . ASP A 1 82 ? -28.453 5.156 -4.304 1.00 65.19 82 ASP A CA 1
ATOM 666 C C . ASP A 1 82 ? -29.921 5.446 -4.636 1.00 65.19 82 ASP A C 1
ATOM 668 O O . ASP A 1 82 ? -30.291 6.570 -4.982 1.00 65.19 82 ASP A O 1
ATOM 672 N N . GLN A 1 83 ? -30.753 4.402 -4.633 1.00 61.09 83 GLN A N 1
ATOM 673 C CA . GLN A 1 83 ? -32.177 4.578 -4.875 1.00 61.09 83 GLN A CA 1
ATOM 674 C C . GLN A 1 83 ? -32.772 5.308 -3.671 1.00 61.09 83 GLN A C 1
ATOM 676 O O . GLN A 1 83 ? -32.643 4.853 -2.537 1.00 61.09 83 GLN A O 1
ATOM 681 N N . ASP A 1 84 ? -33.412 6.433 -3.986 1.00 62.62 84 ASP A N 1
ATOM 682 C CA . ASP A 1 84 ? -34.129 7.350 -3.106 1.00 62.62 84 ASP A CA 1
ATOM 683 C C . ASP A 1 84 ? -33.243 8.145 -2.129 1.00 62.62 84 ASP A C 1
ATOM 685 O O . ASP A 1 84 ? -33.111 7.824 -0.948 1.00 62.62 84 ASP A O 1
ATOM 689 N N . GLU A 1 85 ? -32.726 9.289 -2.599 1.00 62.25 85 GLU A N 1
ATOM 690 C CA . GLU A 1 85 ? -32.443 10.432 -1.724 1.00 62.25 85 GLU A CA 1
ATOM 691 C C . GLU A 1 85 ? -33.755 10.844 -1.036 1.00 62.25 85 GLU A C 1
ATOM 693 O O . GLU A 1 85 ? -34.515 11.683 -1.527 1.00 62.25 85 GLU A O 1
ATOM 698 N N . MET A 1 86 ? -34.069 10.198 0.088 1.00 64.88 86 MET A N 1
ATOM 699 C CA . MET A 1 86 ? -35.257 10.509 0.863 1.00 64.88 86 MET A CA 1
ATOM 700 C C . MET A 1 86 ? -35.171 11.969 1.301 1.00 64.88 86 MET A C 1
ATOM 702 O O . MET A 1 86 ? -34.246 12.372 2.015 1.00 64.88 86 MET A O 1
ATOM 706 N N . SER A 1 87 ? -36.128 12.786 0.860 1.00 77.25 87 SER A N 1
ATOM 707 C CA . SER A 1 87 ? -36.138 14.190 1.254 1.00 77.25 87 SER A CA 1
ATOM 708 C C . SER A 1 87 ? -36.281 14.286 2.782 1.00 77.25 87 SER A C 1
ATOM 710 O O . SER A 1 87 ? -36.916 13.425 3.400 1.00 77.25 87 SER A O 1
ATOM 712 N N . PRO A 1 88 ? -35.744 15.332 3.436 1.00 75.31 88 PRO A N 1
ATOM 713 C CA . PRO A 1 88 ? -35.899 15.508 4.883 1.00 75.31 88 PRO A CA 1
ATOM 714 C C . PRO A 1 88 ? -37.364 15.435 5.348 1.00 75.31 88 PRO A C 1
ATOM 716 O O . PRO A 1 88 ? -37.653 14.973 6.448 1.00 75.31 88 PRO A O 1
ATOM 719 N N . GLU A 1 89 ? -38.296 15.848 4.488 1.00 75.56 89 GLU A N 1
ATOM 720 C CA . GLU A 1 89 ? -39.741 15.774 4.713 1.00 75.56 89 GLU A CA 1
ATOM 721 C C . GLU A 1 89 ? -40.274 14.334 4.682 1.00 75.56 89 GLU A C 1
ATOM 723 O O . GLU A 1 89 ? -41.132 13.986 5.492 1.00 75.56 89 GLU A O 1
ATOM 728 N N . GLN A 1 90 ? -39.752 13.483 3.794 1.00 75.25 90 GLN A N 1
ATOM 729 C CA . GLN A 1 90 ? -40.089 12.059 3.737 1.00 75.25 90 GLN A CA 1
ATOM 730 C C . GLN A 1 90 ? -39.499 11.292 4.928 1.00 75.25 90 GLN A C 1
ATOM 732 O O . GLN A 1 90 ? -40.218 10.496 5.526 1.00 75.25 90 GLN A O 1
ATOM 737 N N . MET A 1 91 ? -38.269 11.613 5.356 1.00 74.31 91 MET A N 1
ATOM 738 C CA . MET A 1 91 ? -37.686 11.042 6.581 1.00 74.31 91 MET A CA 1
ATOM 739 C C . MET A 1 91 ? -38.515 11.400 7.820 1.00 74.31 91 MET A C 1
ATOM 741 O O . MET A 1 91 ? -38.745 10.555 8.680 1.00 74.31 91 MET A O 1
ATOM 745 N N . LEU A 1 92 ? -38.997 12.644 7.913 1.00 78.69 92 LEU A N 1
ATOM 746 C CA . LEU A 1 92 ? -39.885 13.075 8.996 1.00 78.69 92 LEU A CA 1
ATOM 747 C C . LEU A 1 92 ? -41.245 12.372 8.931 1.00 78.69 92 LEU A C 1
ATOM 749 O O . LEU A 1 92 ? -41.755 11.929 9.958 1.00 78.69 92 LEU A O 1
ATOM 753 N N . ALA A 1 93 ? -41.839 12.265 7.741 1.00 77.81 93 ALA A N 1
ATOM 754 C CA . ALA A 1 93 ? -43.133 11.619 7.557 1.00 77.81 93 ALA A CA 1
ATOM 755 C C . ALA A 1 93 ? -43.088 10.120 7.881 1.00 77.81 93 ALA A C 1
ATOM 757 O O . ALA A 1 93 ? -43.997 9.625 8.544 1.00 77.81 93 ALA A O 1
ATOM 758 N N . GLU A 1 94 ? -42.034 9.412 7.472 1.00 75.38 94 GLU A N 1
ATOM 759 C CA . GLU A 1 94 ? -41.846 7.997 7.789 1.00 75.38 94 GLU A CA 1
ATOM 760 C C . GLU A 1 94 ? -41.607 7.781 9.287 1.00 75.38 94 GLU A C 1
ATOM 762 O O . GLU A 1 94 ? -42.235 6.906 9.879 1.00 75.38 94 GLU A O 1
ATOM 767 N N . ASN A 1 95 ? -40.801 8.628 9.937 1.00 72.12 95 ASN A N 1
ATOM 768 C CA . ASN A 1 95 ? -40.559 8.546 11.381 1.00 72.12 95 ASN A CA 1
ATOM 769 C C . ASN A 1 95 ? -41.847 8.816 12.190 1.00 72.12 95 ASN A C 1
ATOM 771 O O . ASN A 1 95 ? -42.187 8.064 13.100 1.00 72.12 95 ASN A O 1
ATOM 775 N N . MET A 1 96 ? -42.651 9.809 11.783 1.00 72.75 96 MET A N 1
ATOM 776 C CA . MET A 1 96 ? -43.966 10.084 12.388 1.00 72.75 96 MET A CA 1
ATOM 777 C C . MET A 1 96 ? -45.004 8.980 12.120 1.00 72.75 96 MET A C 1
ATOM 779 O O . MET A 1 96 ? -45.905 8.755 12.935 1.00 72.75 96 MET A O 1
ATOM 783 N N . GLN A 1 97 ? -44.931 8.301 10.972 1.00 69.06 97 GLN A N 1
ATOM 784 C CA . GLN A 1 97 ? -45.788 7.153 10.668 1.00 69.06 97 GLN A CA 1
ATOM 785 C C . GLN A 1 97 ? -45.361 5.908 11.454 1.00 69.06 97 GLN A C 1
ATOM 787 O O . GLN A 1 97 ? -46.232 5.192 11.948 1.00 69.06 97 GLN A O 1
ATOM 792 N N . GLN A 1 98 ? -44.059 5.680 11.633 1.00 64.44 98 GLN A N 1
ATOM 793 C CA . GLN A 1 98 ? -43.517 4.611 12.472 1.00 64.44 98 GLN A CA 1
ATOM 794 C C . GLN A 1 98 ? -43.830 4.834 13.959 1.00 64.44 98 GLN A C 1
ATOM 796 O O . GLN A 1 98 ? -44.248 3.888 14.621 1.00 64.44 98 GLN A O 1
ATOM 801 N N . GLU A 1 99 ? -43.745 6.062 14.486 1.00 60.06 99 GLU A N 1
ATOM 802 C CA . GLU A 1 99 ? -44.180 6.374 15.860 1.00 60.06 99 GLU A CA 1
ATOM 803 C C . GLU A 1 99 ? -45.684 6.127 16.072 1.00 60.06 99 GLU A C 1
ATOM 805 O O . GLU A 1 99 ? -46.091 5.577 17.101 1.00 60.06 99 GLU A O 1
ATOM 810 N N . ASN A 1 100 ? -46.524 6.468 15.089 1.00 57.34 100 ASN A N 1
ATOM 811 C CA . ASN A 1 100 ? -47.969 6.235 15.171 1.00 57.34 100 ASN A CA 1
ATOM 812 C C . ASN A 1 100 ? -48.355 4.759 14.987 1.00 57.34 100 ASN A C 1
ATOM 814 O O . ASN A 1 100 ? -49.273 4.289 15.658 1.00 57.34 100 ASN A O 1
ATOM 818 N N . GLN A 1 101 ? -47.656 4.002 14.133 1.00 51.50 101 GLN A N 1
ATOM 819 C CA . GLN A 1 101 ? -47.878 2.556 13.994 1.00 51.50 101 GLN A CA 1
ATOM 820 C C . GLN A 1 101 ? -47.349 1.782 15.207 1.00 51.50 101 GLN A C 1
ATOM 822 O O . GLN A 1 101 ? -48.042 0.902 15.713 1.00 51.50 101 GLN A O 1
ATOM 827 N N . ASN A 1 102 ? -46.203 2.168 15.772 1.00 48.38 102 ASN A N 1
ATOM 828 C CA . ASN A 1 102 ? -45.699 1.578 17.015 1.00 48.38 102 ASN A CA 1
ATOM 829 C C . ASN A 1 102 ? -46.619 1.873 18.220 1.00 48.38 102 ASN A C 1
ATOM 831 O O . ASN A 1 102 ? -46.653 1.114 19.185 1.00 48.38 102 ASN A O 1
ATOM 835 N N . SER A 1 103 ? -47.431 2.932 18.133 1.00 51.44 103 SER A N 1
ATOM 836 C CA . SER A 1 103 ? -48.457 3.263 19.128 1.00 51.44 103 SER A CA 1
ATOM 837 C C . SER A 1 103 ? -49.798 2.534 18.921 1.00 51.44 103 SER A C 1
ATOM 839 O O . SER A 1 103 ? -50.646 2.581 19.813 1.00 51.44 103 SER A O 1
ATOM 841 N N . GLN A 1 104 ? -50.027 1.849 17.788 1.00 49.66 104 GLN A N 1
ATOM 842 C CA . GLN A 1 104 ? -51.319 1.199 17.487 1.00 49.66 104 GLN A CA 1
ATOM 843 C C . GLN A 1 104 ? -51.269 -0.231 16.919 1.00 49.66 104 GLN A C 1
ATOM 845 O O . GLN A 1 104 ? -52.326 -0.849 16.791 1.00 49.66 104 GLN A O 1
ATOM 850 N N . SER A 1 105 ? -50.100 -0.821 16.656 1.00 42.91 105 SER A N 1
ATOM 851 C CA . SER A 1 105 ? -49.998 -2.211 16.187 1.00 42.91 105 SER A CA 1
ATOM 852 C C . SER A 1 105 ? -48.917 -3.008 16.921 1.00 42.91 105 SER A C 1
ATOM 854 O O . SER A 1 105 ? -47.886 -3.346 16.353 1.00 42.91 105 SER A O 1
ATOM 856 N N . SER A 1 106 ? -49.192 -3.361 18.177 1.00 37.19 106 SER A N 1
ATOM 857 C CA . SER A 1 106 ? -48.501 -4.446 18.888 1.00 37.19 106 SER A CA 1
ATOM 858 C C . SER A 1 106 ? -49.521 -5.317 19.623 1.00 37.19 106 SER A C 1
ATOM 860 O O . SER A 1 106 ? -49.577 -5.370 20.847 1.00 37.19 106 SER A O 1
ATOM 862 N N . SER A 1 107 ? -50.367 -5.999 18.851 1.00 39.88 107 SER A N 1
ATOM 863 C CA . SER A 1 107 ? -51.106 -7.192 19.274 1.00 39.88 107 SER A CA 1
ATOM 864 C C . SER A 1 107 ? -50.524 -8.424 18.572 1.00 39.88 107 SER A C 1
ATOM 866 O O . SER A 1 107 ? -51.190 -9.100 17.793 1.00 39.88 107 SER A O 1
ATOM 868 N N . VAL A 1 108 ? -49.252 -8.725 18.849 1.00 37.91 108 VAL A N 1
ATOM 869 C CA . VAL A 1 108 ? -48.658 -10.044 18.584 1.00 37.91 108 VAL A CA 1
ATOM 870 C C . VAL A 1 108 ? -48.527 -10.755 19.937 1.00 37.91 108 VAL A C 1
ATOM 872 O O . VAL A 1 108 ? -47.821 -10.251 20.809 1.00 37.91 108 VAL A O 1
ATOM 875 N N . PRO A 1 109 ? -49.209 -11.894 20.170 1.00 45.75 109 PRO A N 1
ATOM 876 C CA . PRO A 1 109 ? -49.000 -12.698 21.368 1.00 45.75 109 PRO A CA 1
ATOM 877 C C . PRO A 1 109 ? -47.665 -13.442 21.234 1.00 45.75 109 PRO A C 1
ATOM 879 O O . PRO A 1 109 ? -47.593 -14.497 20.608 1.00 45.75 109 PRO A O 1
ATOM 882 N N . GLY A 1 110 ? -46.598 -12.874 21.790 1.00 44.94 110 GLY A N 1
ATOM 883 C CA . GLY A 1 110 ? -45.277 -13.498 21.807 1.00 44.94 110 GLY A CA 1
ATOM 884 C C . GLY A 1 110 ? -44.244 -12.605 22.482 1.00 44.94 110 GLY A C 1
ATOM 885 O O . GLY A 1 110 ? -43.695 -11.722 21.840 1.00 44.94 110 GLY A O 1
ATOM 886 N N . GLU A 1 111 ? -44.027 -12.852 23.776 1.00 53.62 111 GLU A N 1
ATOM 887 C CA . GLU A 1 111 ? -42.934 -12.333 24.616 1.00 53.62 111 GLU A CA 1
ATOM 888 C C . GLU A 1 111 ? -42.805 -10.807 24.715 1.00 53.62 111 GLU A C 1
ATOM 890 O O . GLU A 1 111 ? -41.809 -10.188 24.349 1.00 53.62 111 GLU A O 1
ATOM 895 N N . ILE A 1 112 ? -43.805 -10.207 25.362 1.00 52.47 112 ILE A N 1
ATOM 896 C CA . ILE A 1 112 ? -43.625 -8.944 26.077 1.00 52.47 112 ILE A CA 1
ATOM 897 C C . ILE A 1 112 ? -42.839 -9.283 27.349 1.00 52.47 112 ILE A C 1
ATOM 899 O O . ILE A 1 112 ? -43.417 -9.580 28.392 1.00 52.47 112 ILE A O 1
ATOM 903 N N . MET A 1 113 ? -41.513 -9.328 27.261 1.00 56.88 113 MET A N 1
ATOM 904 C CA . MET A 1 113 ? -40.700 -9.247 28.470 1.00 56.88 113 MET A CA 1
ATOM 905 C C . MET A 1 113 ? -40.929 -7.837 29.023 1.00 56.88 113 MET A C 1
ATOM 907 O O . MET A 1 113 ? -40.667 -6.850 28.333 1.00 56.88 113 MET A O 1
ATOM 911 N N . GLU A 1 114 ? -41.542 -7.741 30.203 1.00 69.38 114 GLU A N 1
ATOM 912 C CA . GLU A 1 114 ? -41.929 -6.461 30.797 1.00 69.38 114 GLU A CA 1
ATOM 913 C C . GLU A 1 114 ? -40.693 -5.554 30.877 1.00 69.38 114 GLU A C 1
ATOM 915 O O . GLU A 1 114 ? -39.613 -5.993 31.274 1.00 69.38 114 GLU A O 1
ATOM 920 N N . GLN A 1 115 ? -40.817 -4.289 30.476 1.00 63.84 115 GLN A N 1
ATOM 921 C CA . GLN A 1 115 ? -39.693 -3.342 30.491 1.00 63.84 115 GLN A CA 1
ATOM 922 C C . GLN A 1 115 ? -39.069 -3.221 31.897 1.00 63.84 115 GLN A C 1
ATOM 924 O O . GLN A 1 115 ? -37.857 -3.036 32.021 1.00 63.84 115 GLN A O 1
ATOM 929 N N . GLU A 1 116 ? -39.862 -3.434 32.952 1.00 64.00 116 GLU A N 1
ATOM 930 C CA . GLU A 1 116 ? -39.400 -3.642 34.326 1.00 64.00 116 GLU A CA 1
ATOM 931 C C . GLU A 1 116 ? -38.413 -4.814 34.483 1.00 64.00 116 GLU A C 1
ATOM 933 O O . GLU A 1 116 ? -37.373 -4.634 35.114 1.00 64.00 116 GLU A O 1
ATOM 938 N N . GLN A 1 117 ? -38.677 -5.980 33.885 1.00 64.94 117 GLN A N 1
ATOM 939 C CA . GLN A 1 117 ? -37.809 -7.165 33.976 1.00 64.94 117 GLN A CA 1
ATOM 940 C C . GLN A 1 117 ? -36.466 -6.936 33.274 1.00 64.94 117 GLN A C 1
ATOM 942 O O . GLN A 1 117 ? -35.423 -7.353 33.775 1.00 64.94 117 GLN A O 1
ATOM 947 N N . ILE A 1 118 ? -36.466 -6.212 32.148 1.00 72.38 118 ILE A N 1
ATOM 948 C CA . ILE A 1 118 ? -35.237 -5.809 31.441 1.00 72.38 118 ILE A CA 1
ATOM 949 C C . ILE A 1 118 ? -34.400 -4.871 32.321 1.00 72.38 118 ILE A C 1
ATOM 951 O O . ILE A 1 118 ? -33.182 -5.023 32.427 1.00 72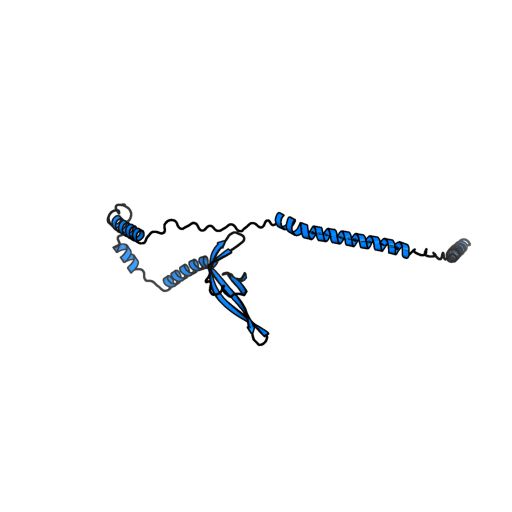.38 118 ILE A O 1
ATOM 955 N N . ARG A 1 119 ? -35.050 -3.911 32.987 1.00 71.38 119 ARG A N 1
ATOM 956 C CA . ARG A 1 119 ? -34.394 -2.945 33.875 1.00 71.38 119 ARG A CA 1
ATOM 957 C C . ARG A 1 119 ? -33.819 -3.608 35.127 1.00 71.38 119 ARG A C 1
ATOM 959 O O . ARG A 1 119 ? -32.729 -3.235 35.557 1.00 71.38 119 ARG A O 1
ATOM 966 N N . GLU A 1 120 ? -34.517 -4.595 35.679 1.00 72.44 120 GLU A N 1
ATOM 967 C CA . GLU A 1 120 ? -34.054 -5.373 36.828 1.00 72.44 120 GLU A CA 1
ATOM 968 C C . GLU A 1 120 ? -32.835 -6.239 36.455 1.00 72.44 120 GLU A C 1
ATOM 970 O O . GLU A 1 120 ? -31.812 -6.180 37.141 1.00 72.44 120 GLU A O 1
ATOM 975 N N . LEU A 1 121 ? -32.872 -6.915 35.296 1.00 69.94 121 LEU A N 1
ATOM 976 C CA . LEU A 1 121 ? -31.737 -7.652 34.716 1.00 69.94 121 LEU A CA 1
ATOM 977 C C . LEU A 1 121 ? -30.506 -6.762 34.477 1.00 69.94 121 LEU A C 1
ATOM 979 O O . LEU A 1 121 ? -29.392 -7.156 34.812 1.00 69.94 121 LEU A O 1
ATOM 983 N N . LEU A 1 122 ? -30.695 -5.552 33.942 1.00 71.19 122 LEU A N 1
ATOM 984 C CA . LEU A 1 122 ? -29.613 -4.583 33.709 1.00 71.19 122 LEU A CA 1
ATOM 985 C C . LEU A 1 122 ? -29.047 -3.999 35.010 1.00 71.19 122 LEU A C 1
ATOM 987 O O . LEU A 1 122 ? -27.855 -3.711 35.080 1.00 71.19 122 LEU A O 1
ATOM 991 N N . SER A 1 123 ? -29.873 -3.836 36.047 1.00 73.12 123 SER A N 1
ATOM 992 C CA . SER A 1 123 ? -29.437 -3.296 37.343 1.00 73.12 123 SER A CA 1
ATOM 993 C C . SER A 1 123 ? -28.528 -4.247 38.132 1.00 73.12 123 SER A C 1
ATOM 995 O O . SER A 1 123 ? -27.742 -3.793 38.962 1.00 73.12 123 SER A O 1
ATOM 997 N N . GLY A 1 124 ? -28.604 -5.552 37.848 1.00 69.88 124 GLY A N 1
ATOM 998 C CA . GLY A 1 124 ? -27.730 -6.578 38.420 1.00 69.88 124 GLY A CA 1
ATOM 999 C C . GLY A 1 124 ? -26.407 -6.773 37.672 1.00 69.88 124 GLY A C 1
ATOM 1000 O O . GLY A 1 124 ? -25.538 -7.497 38.160 1.00 69.88 124 GLY A O 1
ATOM 1001 N N . ILE A 1 125 ? -26.228 -6.140 36.505 1.00 73.69 125 ILE A N 1
ATOM 1002 C CA . ILE A 1 125 ? -24.981 -6.215 35.737 1.00 73.69 125 ILE A CA 1
ATOM 1003 C C . ILE A 1 125 ? -23.959 -5.279 36.380 1.00 73.69 125 ILE A C 1
ATOM 1005 O O . ILE A 1 125 ? -23.938 -4.069 36.158 1.00 73.69 125 ILE A O 1
ATOM 1009 N N . ILE A 1 126 ? -23.081 -5.861 37.191 1.00 74.19 126 ILE A N 1
ATOM 1010 C CA . ILE A 1 126 ? -21.873 -5.192 37.663 1.00 74.19 126 ILE A CA 1
ATOM 1011 C C . ILE A 1 126 ? -20.850 -5.297 36.534 1.00 74.19 126 ILE A C 1
ATOM 1013 O O . ILE A 1 126 ? -20.303 -6.368 36.291 1.00 74.19 126 ILE A O 1
ATOM 1017 N N . LEU A 1 127 ? -20.615 -4.190 35.829 1.00 79.12 127 LEU A N 1
ATOM 1018 C CA . LEU A 1 127 ? -19.532 -4.089 34.854 1.00 79.12 127 LEU A CA 1
ATOM 1019 C C . LEU A 1 127 ? -18.196 -4.117 35.593 1.00 79.12 127 LEU A C 1
ATOM 1021 O O . LEU A 1 127 ? -17.825 -3.152 36.265 1.00 79.12 127 LEU A O 1
ATOM 1025 N N . ASP A 1 128 ? -17.484 -5.228 35.466 1.00 85.62 128 ASP A N 1
ATOM 1026 C CA . ASP A 1 128 ? -16.136 -5.363 35.991 1.00 85.62 128 ASP A CA 1
ATOM 1027 C C . ASP A 1 128 ? -15.071 -5.022 34.931 1.00 85.62 128 ASP A C 1
ATOM 1029 O O . ASP A 1 128 ? -15.348 -4.669 33.777 1.00 85.62 128 ASP A O 1
ATOM 1033 N N . LEU A 1 129 ? -13.805 -5.099 35.343 1.00 89.50 129 LEU A N 1
ATOM 1034 C CA . LEU A 1 129 ? -12.674 -4.851 34.454 1.00 89.50 129 LEU A CA 1
ATOM 1035 C C . LEU A 1 129 ? -12.599 -5.878 33.310 1.00 89.50 129 LEU A C 1
ATOM 1037 O O . LEU A 1 129 ? -12.111 -5.552 32.227 1.00 89.50 129 LEU A O 1
ATOM 1041 N N . ASP A 1 130 ? -13.053 -7.110 33.526 1.00 89.69 130 ASP A N 1
ATOM 1042 C CA . ASP A 1 130 ? -12.998 -8.164 32.519 1.00 89.69 130 ASP A CA 1
ATOM 1043 C C . ASP A 1 130 ? -14.082 -7.972 31.450 1.00 89.69 130 ASP A C 1
ATOM 1045 O O . ASP A 1 130 ? -13.791 -8.152 30.267 1.00 89.69 130 ASP A O 1
ATOM 1049 N N . ASN A 1 131 ? -15.268 -7.473 31.806 1.00 89.00 131 ASN A N 1
ATOM 1050 C CA . ASN A 1 131 ? -16.267 -7.005 30.845 1.00 89.00 131 ASN A CA 1
ATOM 1051 C C . ASN A 1 131 ? -15.716 -5.865 29.979 1.00 89.00 131 ASN A C 1
ATOM 1053 O O . ASN A 1 131 ? -15.888 -5.875 28.761 1.00 89.00 131 ASN A O 1
ATOM 1057 N N . TYR A 1 132 ? -14.997 -4.910 30.577 1.00 88.44 132 TYR A N 1
ATOM 1058 C CA . TYR A 1 132 ? -14.355 -3.833 29.820 1.00 88.44 132 TYR A CA 1
ATOM 1059 C C . TYR A 1 132 ? -13.325 -4.382 28.820 1.00 88.44 132 TYR A C 1
ATOM 1061 O O . TYR A 1 132 ? -13.351 -4.023 27.643 1.00 88.44 132 TYR A O 1
ATOM 1069 N N . LYS A 1 133 ? -12.471 -5.328 29.235 1.00 93.12 133 LYS A N 1
ATOM 1070 C CA . LYS A 1 133 ? -11.535 -6.008 28.320 1.00 93.12 133 LYS A CA 1
ATOM 1071 C C . LYS A 1 133 ? -12.257 -6.748 27.196 1.00 93.12 133 LYS A C 1
ATOM 1073 O O . LYS A 1 133 ? -11.794 -6.700 26.060 1.00 93.12 133 LYS A O 1
ATOM 1078 N N . GLN A 1 134 ? -13.372 -7.417 27.490 1.00 91.69 134 GLN A N 1
ATOM 1079 C CA . GLN A 1 134 ? -14.163 -8.130 26.484 1.00 91.69 134 GLN A CA 1
ATOM 1080 C C . GLN A 1 134 ? -14.732 -7.175 25.431 1.00 91.69 134 GLN A C 1
ATOM 1082 O O . GLN A 1 134 ? -14.639 -7.472 24.241 1.00 91.69 134 GLN A O 1
ATOM 1087 N N . ILE A 1 135 ? -15.231 -6.004 25.838 1.00 91.31 135 ILE A N 1
ATOM 1088 C CA . ILE A 1 135 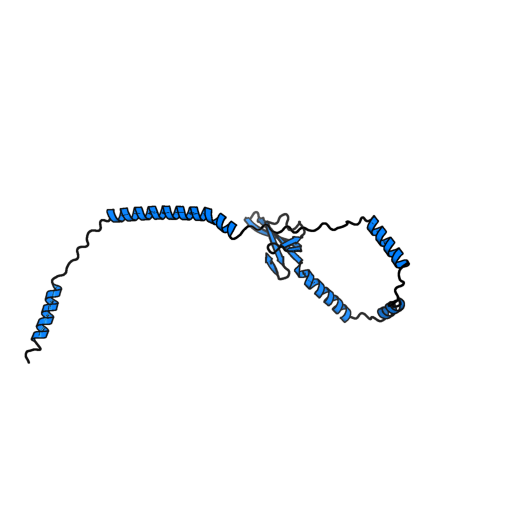? -15.718 -4.976 24.907 1.00 91.31 135 ILE A CA 1
ATOM 1089 C C . ILE A 1 135 ? -14.583 -4.501 23.986 1.00 91.31 135 ILE A C 1
ATOM 1091 O O . ILE A 1 135 ? -14.747 -4.479 22.767 1.00 91.31 135 ILE A O 1
ATOM 1095 N N . TYR A 1 136 ? -13.407 -4.186 24.538 1.00 92.50 136 TYR A N 1
ATOM 1096 C CA . TYR A 1 136 ? -12.247 -3.783 23.730 1.00 92.50 136 TYR A CA 1
ATOM 1097 C C . TYR A 1 136 ? -11.737 -4.901 22.820 1.00 92.50 136 TYR A C 1
ATOM 1099 O O . TYR A 1 136 ? -11.320 -4.635 21.693 1.00 92.50 136 TYR A O 1
ATOM 1107 N N . SER A 1 137 ? -11.787 -6.151 23.278 1.00 93.19 137 SER A N 1
ATOM 1108 C CA . SER A 1 137 ? -11.447 -7.315 22.461 1.00 93.19 137 SER A CA 1
ATOM 1109 C C . SER A 1 137 ? -12.402 -7.456 21.276 1.00 93.19 137 SER A C 1
ATOM 1111 O O . SER A 1 137 ? -11.945 -7.634 20.148 1.00 93.19 137 SER A O 1
ATOM 1113 N N . ALA A 1 138 ? -13.712 -7.327 21.507 1.00 92.38 138 ALA A N 1
ATOM 1114 C CA . ALA A 1 138 ? -14.720 -7.381 20.452 1.00 92.38 138 ALA A CA 1
ATOM 1115 C C . ALA A 1 138 ? -14.535 -6.239 19.439 1.00 92.38 138 ALA A C 1
ATOM 1117 O O . ALA A 1 138 ? -14.544 -6.473 18.231 1.00 92.38 138 ALA A O 1
ATOM 1118 N N . LEU A 1 139 ? -14.270 -5.020 19.923 1.00 92.81 139 LEU A N 1
ATOM 1119 C CA . LEU A 1 139 ? -13.981 -3.867 19.070 1.00 92.81 139 LEU A CA 1
ATOM 1120 C C . LEU A 1 139 ? -12.718 -4.091 18.228 1.00 92.81 139 LEU A C 1
ATOM 1122 O O . LEU A 1 139 ? -12.714 -3.822 17.031 1.00 92.81 139 LEU A O 1
ATOM 1126 N N . THR A 1 140 ? -11.653 -4.618 18.835 1.00 91.31 140 THR A N 1
ATOM 1127 C CA . THR A 1 140 ? -10.383 -4.891 18.144 1.00 91.31 140 THR A CA 1
ATOM 1128 C C . THR A 1 140 ? -10.568 -5.930 17.045 1.00 91.31 140 THR A C 1
ATOM 1130 O O . THR A 1 140 ? -10.026 -5.768 15.956 1.00 91.31 140 THR A O 1
ATOM 1133 N N . GLN A 1 141 ? -11.358 -6.974 17.300 1.00 90.44 141 GLN A N 1
ATOM 1134 C CA . GLN A 1 141 ? -11.667 -7.999 16.307 1.00 90.44 141 GLN A CA 1
ATOM 1135 C C . GLN A 1 141 ? -12.453 -7.421 15.124 1.00 90.44 141 GLN A C 1
ATOM 1137 O O . GLN A 1 141 ? -12.114 -7.706 13.977 1.00 90.44 141 GLN A O 1
ATOM 1142 N N . TYR A 1 142 ? -13.445 -6.571 15.394 1.00 89.31 142 TYR A N 1
ATOM 1143 C CA . TYR A 1 142 ? -14.206 -5.879 14.353 1.00 89.31 142 TYR A CA 1
ATOM 1144 C C . TYR A 1 142 ? -13.313 -4.954 13.508 1.00 89.31 142 TYR A C 1
ATOM 1146 O O . TYR A 1 142 ? -13.319 -5.003 12.278 1.00 89.31 142 TYR A O 1
ATOM 1154 N N . VAL A 1 143 ? -12.467 -4.154 14.164 1.00 89.19 143 VAL A N 1
ATOM 1155 C CA . VAL A 1 143 ? -11.530 -3.247 13.485 1.00 89.19 143 VAL A CA 1
ATOM 1156 C C . VAL A 1 143 ? -10.464 -4.017 12.700 1.00 89.19 143 VAL A C 1
ATOM 1158 O O . VAL A 1 143 ? -10.049 -3.567 11.637 1.00 89.19 143 VAL A O 1
ATOM 1161 N N . ALA A 1 144 ? -10.033 -5.193 13.164 1.00 87.19 144 ALA A N 1
ATOM 1162 C CA . ALA A 1 144 ? -9.045 -6.010 12.461 1.00 87.19 144 ALA A CA 1
ATOM 1163 C C . ALA A 1 144 ? -9.532 -6.470 11.077 1.00 87.19 144 ALA A C 1
ATOM 1165 O O . ALA A 1 144 ? -8.729 -6.570 10.147 1.00 87.19 144 ALA A O 1
ATOM 1166 N N . GLU A 1 145 ? -10.832 -6.725 10.928 1.00 85.62 145 GLU A N 1
ATOM 1167 C CA . GLU A 1 145 ? -11.432 -7.041 9.634 1.00 85.62 145 GLU A CA 1
ATOM 1168 C C . GLU A 1 145 ? -11.485 -5.803 8.730 1.00 85.62 145 GLU A C 1
ATOM 1170 O O . GLU A 1 145 ? -10.984 -5.846 7.604 1.00 85.62 145 GLU A O 1
ATOM 1175 N N . MET A 1 146 ? -11.969 -4.678 9.263 1.00 86.00 146 MET A N 1
ATOM 1176 C CA . MET A 1 146 ? -12.052 -3.392 8.555 1.00 86.00 146 MET A CA 1
ATOM 1177 C C . MET A 1 146 ? -10.684 -2.859 8.111 1.00 86.00 146 MET A C 1
ATOM 1179 O O . MET A 1 146 ? -10.553 -2.278 7.034 1.00 86.00 146 MET A O 1
ATOM 1183 N N . ASN A 1 147 ? -9.638 -3.105 8.903 1.00 87.56 147 ASN A N 1
ATOM 1184 C CA . ASN A 1 147 ? -8.273 -2.685 8.602 1.00 87.56 147 ASN A CA 1
ATOM 1185 C C . ASN A 1 147 ? -7.743 -3.276 7.292 1.00 87.56 147 ASN A C 1
ATOM 1187 O O . ASN A 1 147 ? -6.762 -2.761 6.772 1.00 87.56 147 ASN A O 1
ATOM 1191 N N . ARG A 1 148 ? -8.325 -4.355 6.749 1.00 87.19 148 ARG A N 1
ATOM 1192 C CA . ARG A 1 148 ? -7.917 -4.891 5.435 1.00 87.19 148 ARG A CA 1
ATOM 1193 C C . ARG A 1 148 ? -8.285 -3.969 4.275 1.00 87.19 148 ARG A C 1
ATOM 1195 O O . ARG A 1 148 ? -7.602 -3.998 3.257 1.00 87.19 148 ARG A O 1
ATOM 1202 N N . SER A 1 149 ? -9.319 -3.152 4.449 1.00 90.50 149 SER A N 1
ATOM 1203 C CA . SER A 1 149 ? -9.793 -2.196 3.445 1.00 90.50 149 SER A CA 1
ATOM 1204 C C . SER A 1 149 ? -9.206 -0.795 3.635 1.00 90.50 149 SER A C 1
ATOM 1206 O O . SER A 1 149 ? -9.436 0.074 2.800 1.00 90.50 149 SER A O 1
ATOM 1208 N N . MET A 1 150 ? -8.453 -0.560 4.715 1.00 92.75 150 MET A N 1
ATOM 1209 C CA . MET A 1 150 ? -7.763 0.702 4.991 1.00 92.75 150 MET A CA 1
ATOM 1210 C C . MET A 1 150 ? -6.326 0.660 4.475 1.00 92.75 150 MET A C 1
ATOM 1212 O O . MET A 1 150 ? -5.621 -0.343 4.611 1.00 92.75 150 MET A O 1
ATOM 1216 N N . VAL A 1 151 ? -5.882 1.779 3.914 1.00 94.50 151 VAL A N 1
ATOM 1217 C CA . VAL A 1 151 ? -4.524 1.968 3.400 1.00 94.50 151 VAL A CA 1
ATOM 1218 C C . VAL A 1 151 ? -3.978 3.324 3.827 1.00 94.50 151 VAL A C 1
ATOM 1220 O O . VAL A 1 151 ? -4.732 4.261 4.084 1.00 94.50 151 VAL A O 1
ATOM 1223 N N . THR A 1 152 ? -2.657 3.452 3.870 1.00 94.69 152 THR A N 1
ATOM 1224 C CA . THR A 1 152 ? -1.986 4.741 4.060 1.00 94.69 152 THR A CA 1
ATOM 1225 C C . THR A 1 152 ? -1.469 5.224 2.716 1.00 94.69 152 THR A C 1
ATOM 1227 O O . THR A 1 152 ? -0.597 4.589 2.124 1.00 94.69 152 THR A O 1
ATOM 1230 N N . VAL A 1 153 ? -1.976 6.357 2.240 1.00 93.94 153 VAL A N 1
ATOM 1231 C CA . VAL A 1 153 ? -1.536 6.990 0.994 1.00 93.94 153 VAL A CA 1
ATOM 1232 C C . VAL A 1 153 ? -0.485 8.042 1.325 1.00 93.94 153 VAL A C 1
ATOM 1234 O O . VAL A 1 153 ? -0.742 8.966 2.094 1.00 93.94 153 VAL A O 1
ATOM 1237 N N . THR A 1 154 ? 0.709 7.894 0.759 1.00 93.31 154 THR A N 1
ATOM 1238 C CA . THR A 1 154 ? 1.839 8.808 0.942 1.00 93.31 154 THR A CA 1
ATOM 1239 C C . THR A 1 154 ? 2.179 9.473 -0.384 1.00 93.31 154 THR A C 1
ATOM 1241 O O . THR A 1 154 ? 2.600 8.795 -1.314 1.00 93.31 154 THR A O 1
ATOM 1244 N N . GLY A 1 155 ? 2.032 10.791 -0.468 1.00 91.56 155 GLY A N 1
ATOM 1245 C CA . GLY A 1 155 ? 2.575 11.585 -1.565 1.00 91.56 155 GLY A CA 1
ATOM 1246 C C . GLY A 1 155 ? 4.020 11.968 -1.277 1.00 91.56 155 GLY A C 1
ATOM 1247 O O . GLY A 1 155 ? 4.312 12.496 -0.201 1.00 91.56 155 GLY A O 1
ATOM 1248 N N . VAL A 1 156 ? 4.916 11.689 -2.217 1.00 91.19 156 VAL A N 1
ATOM 1249 C CA . VAL A 1 156 ? 6.329 12.064 -2.160 1.00 91.19 156 VAL A CA 1
ATOM 1250 C C . VAL A 1 156 ? 6.571 13.161 -3.188 1.00 91.19 156 VAL A C 1
ATOM 1252 O O . VAL A 1 156 ? 6.286 12.976 -4.367 1.00 91.19 156 VAL A O 1
ATOM 1255 N N . SER A 1 157 ? 7.097 14.300 -2.745 1.00 87.44 157 SER A N 1
ATOM 1256 C CA . SER A 1 157 ? 7.506 15.399 -3.627 1.00 87.44 157 SER A CA 1
ATOM 1257 C C . SER A 1 157 ? 8.995 15.661 -3.452 1.00 87.44 157 SER A C 1
ATOM 1259 O O . SER A 1 157 ? 9.460 15.870 -2.326 1.00 87.44 157 SER A O 1
ATOM 1261 N N . SER A 1 158 ? 9.732 15.671 -4.557 1.00 85.69 158 SER A N 1
ATOM 1262 C CA . SER A 1 158 ? 11.174 15.878 -4.616 1.00 85.69 158 SER A CA 1
ATOM 1263 C C . SER A 1 158 ? 11.487 17.325 -4.992 1.00 85.69 158 SER A C 1
ATOM 1265 O O . SER A 1 158 ? 11.261 17.773 -6.112 1.00 85.69 158 SER A O 1
ATOM 1267 N N . GLY A 1 159 ? 12.048 18.074 -4.047 1.00 80.31 159 GLY A N 1
ATOM 1268 C CA . GLY A 1 159 ? 12.602 19.402 -4.285 1.00 80.31 159 GLY A CA 1
ATOM 1269 C C . GLY A 1 159 ? 14.120 19.350 -4.423 1.00 80.31 159 GLY A C 1
ATOM 1270 O O . GLY A 1 159 ? 14.787 18.573 -3.744 1.00 80.31 159 GLY A O 1
ATOM 1271 N N . VAL A 1 160 ? 14.687 20.211 -5.267 1.00 82.12 160 VAL A N 1
ATOM 1272 C CA . VAL A 1 160 ? 16.136 20.446 -5.299 1.00 82.12 160 VAL A CA 1
ATOM 1273 C C . VAL A 1 160 ? 16.416 21.750 -4.565 1.00 82.12 160 VAL A C 1
ATOM 1275 O O . VAL A 1 160 ? 15.901 22.802 -4.941 1.00 82.12 160 VAL A O 1
ATOM 1278 N N . ASP A 1 161 ? 17.209 21.676 -3.500 1.00 81.12 161 ASP A N 1
ATOM 1279 C CA . ASP A 1 161 ? 17.626 22.860 -2.754 1.00 81.12 161 ASP A CA 1
ATOM 1280 C C . ASP A 1 161 ? 18.658 23.677 -3.554 1.00 81.12 161 ASP A C 1
ATOM 1282 O O . ASP A 1 161 ? 19.286 23.177 -4.487 1.00 81.12 161 ASP A O 1
ATOM 1286 N N . TRP A 1 162 ? 18.902 24.928 -3.169 1.00 83.50 162 TRP A N 1
ATOM 1287 C CA . TRP A 1 162 ? 19.864 25.823 -3.839 1.00 83.50 162 TRP A CA 1
ATOM 1288 C C . TRP A 1 162 ? 21.305 25.283 -3.876 1.00 83.50 162 TRP A C 1
ATOM 1290 O O . TRP A 1 162 ? 22.118 25.728 -4.686 1.00 83.50 162 TRP A O 1
ATOM 1300 N N . PHE A 1 163 ? 21.615 24.295 -3.035 1.00 87.81 163 PHE A N 1
ATOM 1301 C CA . PHE A 1 163 ? 22.868 23.536 -3.042 1.00 87.81 163 PHE A CA 1
ATOM 1302 C C . PHE A 1 163 ? 22.889 22.322 -3.981 1.00 87.81 163 PHE A C 1
ATOM 1304 O O . PHE A 1 163 ? 23.843 21.548 -3.947 1.00 87.81 163 PHE A O 1
ATOM 1311 N N . ASN A 1 164 ? 21.856 22.131 -4.800 1.00 80.00 164 ASN A N 1
ATOM 1312 C CA . ASN A 1 164 ? 21.674 20.950 -5.640 1.00 80.00 164 ASN A CA 1
ATOM 1313 C C . ASN A 1 164 ? 21.544 19.635 -4.842 1.00 80.00 164 ASN A C 1
ATOM 1315 O O . ASN A 1 164 ? 21.909 18.563 -5.322 1.00 80.00 164 ASN A O 1
ATOM 1319 N N . ASN A 1 165 ? 21.021 19.725 -3.616 1.00 82.62 165 ASN A N 1
ATOM 1320 C CA . ASN A 1 165 ? 20.679 18.567 -2.797 1.00 82.62 165 ASN A CA 1
ATOM 1321 C C . ASN A 1 165 ? 19.220 18.189 -3.054 1.00 82.62 165 ASN A C 1
ATOM 1323 O O . ASN A 1 165 ? 18.343 19.051 -2.979 1.00 82.62 165 ASN A O 1
ATOM 1327 N N . VAL A 1 166 ? 18.965 16.911 -3.327 1.00 81.31 166 VAL A N 1
ATOM 1328 C CA . VAL A 1 166 ? 17.601 16.380 -3.442 1.00 81.31 166 VAL A CA 1
ATOM 1329 C C . VAL A 1 166 ? 17.017 16.238 -2.038 1.00 81.31 166 VAL A C 1
ATOM 1331 O O . VAL A 1 166 ? 17.633 15.626 -1.165 1.00 81.31 166 VAL A O 1
ATOM 1334 N N . ASN A 1 167 ? 15.846 16.826 -1.817 1.00 82.00 167 ASN A N 1
ATOM 1335 C CA . ASN A 1 167 ? 15.083 16.731 -0.583 1.00 82.00 167 ASN A CA 1
ATOM 1336 C C . ASN A 1 167 ? 13.683 16.199 -0.899 1.00 82.00 167 ASN A C 1
ATOM 1338 O O . ASN A 1 167 ? 12.964 16.778 -1.710 1.00 82.00 167 ASN A O 1
ATOM 1342 N N . GLU A 1 168 ? 13.302 15.107 -0.246 1.00 84.12 168 GLU A N 1
ATOM 1343 C CA . GLU A 1 168 ? 11.990 14.488 -0.396 1.00 84.12 168 GLU A CA 1
ATOM 1344 C C . GLU A 1 168 ? 11.083 14.916 0.757 1.00 84.12 168 GLU A C 1
ATOM 1346 O O . GLU A 1 168 ? 11.341 14.623 1.927 1.00 84.12 168 GLU A O 1
ATOM 1351 N N . SER A 1 169 ? 9.978 15.574 0.427 1.00 82.81 169 SER A N 1
ATOM 1352 C CA . SER A 1 169 ? 8.881 15.802 1.363 1.00 82.81 169 SER A CA 1
ATOM 1353 C C . SER A 1 169 ? 7.848 14.688 1.225 1.00 82.81 169 SER A C 1
ATOM 1355 O O . SER A 1 169 ? 7.512 14.282 0.115 1.00 82.81 169 SER A O 1
ATOM 1357 N N . LYS A 1 170 ? 7.361 14.172 2.359 1.00 88.81 170 LYS A N 1
ATOM 1358 C CA . LYS A 1 170 ? 6.350 13.110 2.406 1.00 88.81 170 LYS A CA 1
ATOM 1359 C C . LYS A 1 170 ? 5.113 13.629 3.117 1.00 88.81 170 LYS A C 1
ATOM 1361 O O . LYS A 1 170 ? 5.202 14.053 4.267 1.00 88.81 170 LYS A O 1
ATOM 1366 N N . ASN A 1 171 ? 3.972 13.583 2.444 1.00 88.69 171 ASN A N 1
ATOM 1367 C CA . ASN A 1 171 ? 2.673 13.902 3.021 1.00 88.69 171 ASN A CA 1
ATOM 1368 C C . ASN A 1 171 ? 1.823 12.631 3.067 1.00 88.69 171 ASN A C 1
ATOM 1370 O O . ASN A 1 171 ? 1.770 11.902 2.082 1.00 88.69 171 ASN A O 1
ATOM 1374 N N . GLN A 1 172 ? 1.183 12.343 4.198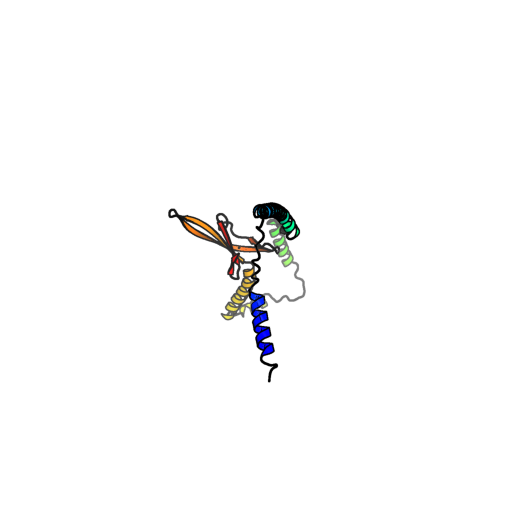 1.00 91.94 172 GLN A N 1
ATOM 1375 C CA . GLN A 1 172 ? 0.465 11.088 4.421 1.00 91.94 172 GLN A CA 1
ATOM 1376 C C . GLN A 1 172 ? -0.997 11.344 4.759 1.00 91.94 172 GLN A C 1
ATOM 1378 O O . GLN A 1 172 ? -1.313 12.246 5.531 1.00 91.94 172 GLN A O 1
ATOM 1383 N N . SER A 1 173 ? -1.882 10.510 4.225 1.00 93.06 173 SER A N 1
ATOM 1384 C CA . SER A 1 173 ? -3.280 10.441 4.641 1.00 93.06 173 SER A CA 1
ATOM 1385 C C . SER A 1 173 ? -3.774 9.000 4.662 1.00 93.06 173 SER A C 1
ATOM 1387 O O . SER A 1 173 ? -3.138 8.088 4.133 1.00 93.06 173 SER A O 1
ATOM 1389 N N . SER A 1 174 ? -4.911 8.797 5.316 1.00 93.69 174 SER A N 1
ATOM 1390 C CA . SER A 1 174 ? -5.632 7.528 5.279 1.00 93.69 174 SER A CA 1
ATOM 1391 C C . SER A 1 174 ? -6.482 7.456 4.013 1.00 93.69 174 SER A C 1
ATOM 1393 O O . SER A 1 174 ? -7.085 8.448 3.604 1.00 93.69 174 SER A O 1
ATOM 1395 N N . GLY A 1 175 ? -6.553 6.271 3.420 1.00 93.06 175 GLY A N 1
ATOM 1396 C CA . GLY A 1 175 ? -7.434 5.957 2.307 1.00 93.06 175 GLY A CA 1
ATOM 1397 C C . GLY A 1 175 ? -8.210 4.668 2.552 1.00 93.06 175 GLY A C 1
ATOM 1398 O O . GLY A 1 175 ? -7.834 3.844 3.387 1.00 93.06 175 GLY A O 1
ATOM 1399 N N . VAL A 1 176 ? -9.296 4.492 1.806 1.00 94.06 176 VAL A N 1
ATOM 1400 C CA . VAL A 1 176 ? -10.150 3.301 1.851 1.00 94.06 176 VAL A CA 1
ATOM 1401 C C . VAL A 1 176 ? -10.274 2.686 0.462 1.00 94.06 176 VAL A C 1
ATOM 1403 O O . VAL A 1 176 ? -10.472 3.389 -0.529 1.00 94.06 176 VAL A O 1
ATOM 1406 N N . ILE A 1 177 ? -10.143 1.366 0.384 1.00 93.06 177 ILE A N 1
ATOM 1407 C CA . ILE A 1 177 ? -10.351 0.594 -0.840 1.00 93.06 177 ILE A CA 1
ATOM 1408 C C . ILE A 1 177 ? -11.860 0.482 -1.065 1.00 93.06 177 ILE A C 1
ATOM 1410 O O . ILE A 1 177 ? -12.556 -0.168 -0.287 1.00 93.06 177 ILE A O 1
ATOM 1414 N N . ILE A 1 178 ? -12.360 1.119 -2.122 1.00 91.00 178 ILE A N 1
ATOM 1415 C CA . ILE A 1 178 ? -13.795 1.155 -2.446 1.00 91.00 178 ILE A CA 1
ATOM 1416 C C . ILE A 1 178 ? -14.191 0.107 -3.489 1.00 91.00 178 ILE A C 1
ATOM 1418 O O . ILE A 1 178 ? -15.355 -0.279 -3.552 1.00 91.00 178 ILE A O 1
ATOM 1422 N N . ALA A 1 179 ? -13.241 -0.365 -4.302 1.00 87.44 179 ALA A N 1
ATOM 1423 C CA . ALA A 1 179 ? -13.498 -1.403 -5.294 1.00 87.44 179 ALA A CA 1
ATOM 1424 C C . ALA A 1 179 ? -12.221 -2.119 -5.754 1.00 87.44 179 ALA A C 1
ATOM 1426 O O . ALA A 1 179 ? -11.118 -1.569 -5.700 1.00 87.44 179 ALA A O 1
ATOM 1427 N N . GLN A 1 180 ? -12.395 -3.341 -6.262 1.00 85.50 180 GLN A N 1
ATOM 1428 C CA . GLN A 1 180 ? -11.341 -4.148 -6.867 1.00 85.50 180 GLN A CA 1
ATOM 1429 C C . GLN A 1 180 ? -11.862 -4.814 -8.145 1.00 85.50 180 GLN A C 1
ATOM 1431 O O . GLN A 1 180 ? -12.791 -5.614 -8.098 1.00 85.50 180 GLN A O 1
ATOM 1436 N N . ASN A 1 181 ? -11.191 -4.561 -9.269 1.00 81.62 181 ASN A N 1
ATOM 1437 C CA . ASN A 1 181 ? -11.589 -5.070 -10.590 1.00 81.62 181 ASN A CA 1
ATOM 1438 C C . ASN A 1 181 ? -10.688 -6.202 -11.099 1.00 81.62 181 ASN A C 1
ATOM 1440 O O . ASN A 1 181 ? -10.468 -6.346 -12.299 1.00 81.62 181 ASN A O 1
ATOM 1444 N N . GLY A 1 182 ? -10.058 -6.953 -10.191 1.00 75.38 182 GLY A N 1
ATOM 1445 C CA . GLY A 1 182 ? -9.084 -8.007 -10.510 1.00 75.38 182 GLY A CA 1
ATOM 1446 C C . GLY A 1 182 ? -7.727 -7.506 -11.033 1.00 75.38 182 GLY A C 1
ATOM 1447 O O . GLY A 1 182 ? -6.716 -8.144 -10.762 1.00 75.38 182 GLY A O 1
ATOM 1448 N N . LYS A 1 183 ? -7.687 -6.352 -11.715 1.00 75.69 183 LYS A N 1
ATOM 1449 C CA . LYS A 1 183 ? -6.459 -5.687 -12.197 1.00 75.69 183 LYS A CA 1
ATOM 1450 C C . LYS A 1 183 ? -6.098 -4.416 -11.434 1.00 75.69 183 LYS A C 1
ATOM 1452 O O . LYS A 1 183 ? -4.922 -4.100 -11.307 1.00 75.69 183 LYS A O 1
ATOM 1457 N N . GLN A 1 184 ? -7.098 -3.676 -10.963 1.00 83.31 184 GLN A N 1
ATOM 1458 C CA . GLN A 1 184 ? -6.918 -2.373 -10.322 1.00 83.31 184 GLN A CA 1
ATOM 1459 C C . GLN A 1 184 ? -7.674 -2.326 -8.997 1.00 83.31 184 GLN A C 1
ATOM 1461 O O . GLN A 1 184 ? -8.735 -2.941 -8.852 1.00 83.31 184 GLN A O 1
ATOM 1466 N N . LEU A 1 185 ? -7.108 -1.582 -8.052 1.00 88.88 185 LEU A N 1
ATOM 1467 C CA . LEU A 1 185 ? -7.712 -1.229 -6.774 1.00 88.88 185 LEU A CA 1
ATOM 1468 C C . LEU A 1 185 ? -8.083 0.251 -6.828 1.00 88.88 185 LEU A C 1
ATOM 1470 O O . LEU A 1 185 ? -7.232 1.086 -7.127 1.00 88.88 185 LEU A O 1
ATOM 1474 N N . LEU A 1 186 ? -9.343 0.570 -6.549 1.00 90.25 186 LEU A N 1
ATOM 1475 C CA . LEU A 1 186 ? -9.798 1.951 -6.436 1.00 90.25 186 LEU A CA 1
ATOM 1476 C C . LEU A 1 186 ? -9.712 2.358 -4.968 1.00 90.25 186 LEU A C 1
ATOM 1478 O O . LEU A 1 186 ? -10.333 1.729 -4.108 1.00 90.25 186 LEU A O 1
ATOM 1482 N N . ILE A 1 187 ? -8.940 3.407 -4.695 1.00 93.56 187 ILE A N 1
ATOM 1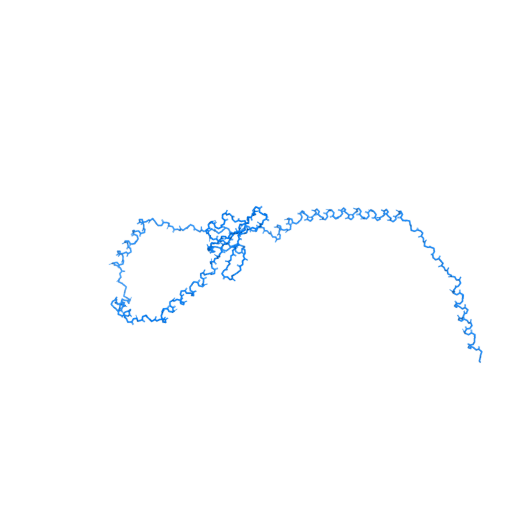483 C CA . ILE A 1 187 ? -8.688 3.918 -3.349 1.00 93.56 187 ILE A CA 1
ATOM 1484 C C . ILE A 1 187 ? -9.222 5.344 -3.266 1.00 93.56 187 ILE A C 1
ATOM 1486 O O . ILE A 1 187 ? -8.807 6.215 -4.030 1.00 93.56 187 ILE A O 1
ATOM 1490 N N . LEU A 1 188 ? -10.119 5.584 -2.316 1.00 93.12 188 LEU A N 1
ATOM 1491 C CA . LEU A 1 188 ? -10.583 6.917 -1.956 1.00 93.12 188 LEU A CA 1
ATOM 1492 C C . LEU A 1 188 ? -9.677 7.483 -0.859 1.00 93.12 188 LEU A C 1
ATOM 1494 O O . LEU A 1 188 ? -9.465 6.833 0.161 1.00 93.12 188 LEU A O 1
ATOM 1498 N N . THR A 1 189 ? -9.148 8.688 -1.056 1.00 94.12 189 THR A N 1
ATOM 1499 C CA . THR A 1 189 ? -8.252 9.375 -0.112 1.00 94.12 189 THR A CA 1
ATOM 1500 C C . THR A 1 189 ? -8.477 10.885 -0.174 1.00 94.12 189 THR A C 1
ATOM 1502 O O . THR A 1 189 ? -9.056 11.395 -1.135 1.00 94.12 189 THR A O 1
ATOM 1505 N N . ASP A 1 190 ? -7.992 11.610 0.836 1.00 93.06 190 ASP A N 1
ATOM 1506 C CA . ASP A 1 190 ? -7.880 13.070 0.775 1.00 93.06 190 ASP A CA 1
ATOM 1507 C C . ASP A 1 190 ? -7.017 13.479 -0.431 1.00 93.06 190 ASP A C 1
ATOM 1509 O O . ASP A 1 190 ? -6.015 12.832 -0.737 1.00 93.06 190 ASP A O 1
ATOM 1513 N N . TYR A 1 191 ? -7.399 14.562 -1.102 1.00 91.44 191 TYR A N 1
ATOM 1514 C CA . TYR A 1 191 ? -6.681 15.125 -2.242 1.00 91.44 191 TYR A CA 1
ATOM 1515 C C . TYR A 1 191 ? -5.357 15.797 -1.844 1.00 91.44 191 TYR A C 1
ATOM 1517 O O . TYR A 1 191 ? -4.424 15.871 -2.644 1.00 91.44 191 TYR A O 1
ATOM 1525 N N . SER A 1 192 ? -5.251 16.280 -0.606 1.00 89.50 192 SER A N 1
ATOM 1526 C CA . SER A 1 192 ? -4.141 17.108 -0.122 1.00 89.50 192 SER A CA 1
ATOM 1527 C C . SER A 1 192 ? -2.751 16.465 -0.274 1.00 89.50 192 SER A C 1
ATOM 1529 O O . SER A 1 192 ? -1.857 17.148 -0.777 1.00 89.50 192 SER A O 1
ATOM 1531 N N . PRO A 1 193 ? -2.531 15.182 0.083 1.00 86.50 193 PRO A N 1
ATOM 1532 C CA . PRO A 1 193 ? -1.239 14.518 -0.112 1.00 86.50 193 PRO A CA 1
ATOM 1533 C C . PRO A 1 193 ? -0.925 14.219 -1.577 1.00 86.50 193 PRO A C 1
ATOM 1535 O O . PRO A 1 193 ? 0.238 14.07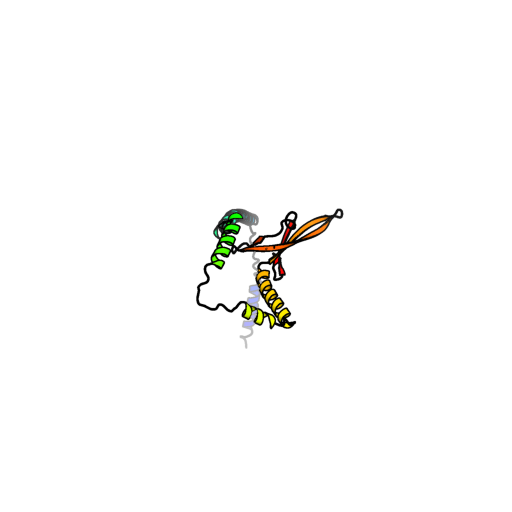9 -1.926 1.00 86.50 193 PRO A O 1
ATOM 1538 N N . VAL A 1 194 ? -1.946 14.112 -2.427 1.00 88.44 194 VAL A N 1
ATOM 1539 C CA . VAL A 1 194 ? -1.828 13.600 -3.800 1.00 88.44 194 VAL A CA 1
ATOM 1540 C C . VAL A 1 194 ? -1.649 14.731 -4.817 1.00 88.44 194 VAL A C 1
ATOM 1542 O O . VAL A 1 194 ? -1.044 14.548 -5.865 1.00 88.44 194 VAL A O 1
ATOM 1545 N N . LYS A 1 195 ? -2.146 15.933 -4.505 1.00 87.44 195 LYS A N 1
ATOM 1546 C CA . LYS A 1 195 ? -2.215 17.079 -5.426 1.00 87.44 195 LYS A CA 1
ATOM 1547 C C . LYS A 1 195 ? -0.867 17.529 -6.009 1.00 87.44 195 LYS A C 1
ATOM 1549 O O . LYS A 1 195 ? -0.837 18.031 -7.128 1.00 87.44 195 LYS A O 1
ATOM 1554 N N . GLN A 1 196 ? 0.207 17.463 -5.225 1.00 81.69 196 GLN A N 1
ATOM 1555 C CA . GLN A 1 196 ? 1.545 17.957 -5.598 1.00 81.69 196 GLN A CA 1
ATOM 1556 C C . GLN A 1 196 ? 2.618 16.870 -5.463 1.00 81.69 196 GLN A C 1
ATOM 1558 O O . GLN A 1 196 ? 3.805 17.181 -5.391 1.00 81.69 196 GLN A O 1
ATOM 1563 N N . ALA A 1 197 ? 2.200 15.611 -5.362 1.00 87.88 197 ALA A N 1
ATOM 1564 C CA . ALA A 1 197 ? 3.114 14.487 -5.278 1.00 87.88 197 ALA A CA 1
ATOM 1565 C C . ALA A 1 197 ? 3.719 14.208 -6.658 1.00 87.88 197 ALA A C 1
ATOM 1567 O O . ALA A 1 197 ? 2.994 14.193 -7.653 1.00 87.88 197 ALA A O 1
ATOM 1568 N N . ASP A 1 198 ? 5.029 13.980 -6.698 1.00 88.12 198 ASP A N 1
ATOM 1569 C CA . ASP A 1 198 ? 5.701 13.442 -7.882 1.00 88.12 198 ASP A CA 1
ATOM 1570 C C . ASP A 1 198 ? 5.443 11.934 -7.978 1.00 88.12 198 ASP A C 1
ATOM 1572 O O . ASP A 1 198 ? 5.128 11.430 -9.051 1.00 88.12 198 ASP A O 1
ATOM 1576 N N . ASP A 1 199 ? 5.488 11.250 -6.829 1.00 90.06 199 ASP A N 1
ATOM 1577 C CA . ASP A 1 199 ? 5.192 9.827 -6.685 1.00 90.06 199 ASP A CA 1
ATOM 1578 C C . ASP A 1 199 ? 4.171 9.584 -5.567 1.00 90.06 199 ASP A C 1
ATOM 1580 O O . ASP A 1 199 ? 4.175 10.246 -4.525 1.00 90.06 199 ASP A O 1
ATOM 1584 N N . ILE A 1 200 ? 3.303 8.590 -5.758 1.00 92.50 200 ILE A N 1
ATOM 1585 C CA . ILE A 1 200 ? 2.300 8.173 -4.773 1.00 92.50 200 ILE A CA 1
ATOM 1586 C C . ILE A 1 200 ? 2.632 6.753 -4.335 1.00 92.50 200 ILE A C 1
ATOM 1588 O O . ILE A 1 200 ? 2.713 5.856 -5.165 1.00 92.50 200 ILE A O 1
ATOM 1592 N N . ILE A 1 201 ? 2.784 6.555 -3.028 1.00 93.38 201 ILE A N 1
ATOM 1593 C CA . ILE A 1 201 ? 3.055 5.254 -2.419 1.00 93.38 201 ILE A CA 1
ATOM 1594 C C . ILE A 1 201 ? 1.865 4.872 -1.550 1.00 93.38 201 ILE A C 1
ATOM 1596 O O . ILE A 1 201 ? 1.500 5.597 -0.619 1.00 93.38 201 ILE A O 1
ATOM 1600 N N . VAL A 1 202 ? 1.286 3.706 -1.806 1.00 94.12 202 VAL A N 1
ATOM 1601 C CA . VAL A 1 202 ? 0.204 3.146 -0.998 1.00 94.12 202 VAL A CA 1
ATOM 1602 C C . VAL A 1 202 ? 0.773 2.064 -0.093 1.00 94.12 202 VAL A C 1
ATOM 1604 O O . VAL A 1 202 ? 1.343 1.087 -0.561 1.00 94.12 202 VAL A O 1
ATOM 1607 N N . THR A 1 203 ? 0.603 2.213 1.220 1.00 95.06 203 THR A N 1
ATOM 1608 C CA . THR A 1 203 ? 0.968 1.188 2.206 1.00 95.06 203 THR A CA 1
ATOM 1609 C C . THR A 1 203 ? -0.282 0.457 2.684 1.00 95.06 203 THR A C 1
ATOM 1611 O O . THR A 1 203 ? -1.178 1.063 3.273 1.00 95.06 203 THR A O 1
ATOM 1614 N N . PHE A 1 204 ? -0.337 -0.852 2.451 1.00 93.38 204 PHE A N 1
ATOM 1615 C CA . PHE A 1 204 ? -1.419 -1.722 2.912 1.00 93.38 204 PHE A CA 1
ATOM 1616 C C . PHE A 1 204 ? -1.237 -2.118 4.383 1.00 93.38 204 PHE A C 1
ATOM 1618 O O . PHE A 1 204 ? -0.148 -1.996 4.947 1.00 93.38 204 PHE A O 1
ATOM 1625 N N . ASN A 1 205 ? -2.288 -2.663 5.007 1.00 89.81 205 ASN A N 1
ATOM 1626 C CA . ASN A 1 205 ? -2.262 -3.045 6.428 1.00 89.81 205 ASN A CA 1
ATOM 1627 C C . ASN A 1 205 ? -1.153 -4.047 6.799 1.00 89.81 205 ASN A C 1
ATOM 1629 O O . ASN A 1 205 ? -0.738 -4.121 7.953 1.00 89.81 205 ASN A O 1
ATOM 1633 N N . ASN A 1 206 ? -0.678 -4.812 5.815 1.00 89.06 206 ASN A N 1
ATOM 1634 C CA . ASN A 1 206 ? 0.348 -5.832 5.974 1.00 89.06 206 ASN A CA 1
ATOM 1635 C C . ASN A 1 206 ? 1.769 -5.266 5.791 1.00 89.06 206 ASN A C 1
ATOM 1637 O O . ASN A 1 206 ? 2.731 -6.029 5.783 1.00 89.06 206 ASN A O 1
ATOM 1641 N N . GLY A 1 207 ? 1.901 -3.948 5.609 1.00 88.75 207 GLY A N 1
ATOM 1642 C CA . GLY A 1 207 ? 3.166 -3.259 5.366 1.00 88.75 207 GLY A CA 1
ATOM 1643 C C . GLY A 1 207 ? 3.668 -3.340 3.923 1.00 88.75 207 GLY A C 1
ATOM 1644 O O . GLY A 1 207 ? 4.730 -2.799 3.629 1.00 88.75 207 GLY A O 1
ATOM 1645 N N . THR A 1 208 ? 2.928 -3.986 3.016 1.00 92.25 208 THR A N 1
ATOM 1646 C CA . THR A 1 208 ? 3.270 -4.000 1.586 1.00 92.25 208 THR A CA 1
ATOM 1647 C C . THR A 1 208 ? 3.078 -2.603 1.015 1.00 92.25 208 THR A C 1
ATOM 1649 O O . THR A 1 208 ? 2.082 -1.947 1.321 1.00 92.25 208 THR A O 1
ATOM 1652 N N . GLN A 1 209 ? 4.023 -2.164 0.189 1.00 91.81 209 GLN A N 1
ATOM 1653 C CA . GLN A 1 209 ? 3.961 -0.892 -0.522 1.00 91.81 209 GLN A CA 1
ATOM 1654 C C . GLN A 1 209 ? 3.771 -1.138 -2.018 1.00 91.81 209 GLN A C 1
ATOM 1656 O O . GLN A 1 209 ? 4.377 -2.065 -2.562 1.00 91.81 209 GLN A O 1
ATOM 1661 N N . ALA A 1 210 ? 2.921 -0.330 -2.644 1.00 84.94 210 ALA A N 1
ATOM 1662 C CA . ALA A 1 210 ? 2.681 -0.294 -4.083 1.00 84.94 210 ALA A CA 1
ATOM 1663 C C . ALA A 1 210 ? 2.738 1.144 -4.597 1.00 84.94 210 ALA A C 1
ATOM 1665 O O . ALA A 1 210 ? 2.444 2.062 -3.790 1.00 84.94 210 ALA A O 1
#

Organism: NCBI:txid408170

Mean predicted aligned error: 20.52 Å

Secondary structure (DSSP, 8-state):
--HHHHHHHHHHHHHHHTTS-----------HHHHHHHHHHHHHHHHHHHHHHHHHHHHHHHHHHHHHS---PPPP------S----HHHHHHHHHHHHHHHTT-----S----HHHHHHHHHT----HHHHHHHHHHHHHHHHHHTTSEEEEEEEEEEEPTTS-EEEEEEEEEEEEEEE-SS-EEEEE-STTTTT-SEEEEEETTS-B-

Nearest PDB structures (foldseek):
  3mh5-assembly2_B  TM=7.664E-01  e=7.793E-04  Escherichia coli K-12
  4c85-assembly1_A  TM=7.011E-01  e=7.639E-01  Danio rerio
  6rim-assembly1_A  TM=4.620E-01  e=1.166E+00  Weissella oryzae
  2vpa-assembly1_A  TM=3.940E-01  e=1.485E+00  Deinococcus radiodurans
  7qxs-assembly1_A  TM=3.797E-01  e=2.408E+00  Homo sapiens